Protein AF-A0A2U1PN68-F1 (afdb_monomer)

Secondary structure (DSSP, 8-state):
-HHHHHHHHHHHHHHTTT--S------------TTS-HHHHHHHHHHHTT-S--HHHHHHTT---S--B-TTTSSSB--HHIIIIISHHHHHHHHHHHHHHT-PPP--SSHHHHHHHHHHS-S-HHHHHHHHHHHHHHHHHHHHHHHHHHHSS-PPPTTHHHHHHHHHHHHHHHHH-TT----HHHHHH-TTS----

Sequence (197 aa):
MKEMKRCYQNIDKAEKLHDNASLPDAYISTRWCRFVPKKVNIFVWRALRDRLPTRWNLSNKGVEIESILCPSCSSSPETIHHSLWTCSLATCVWLKVFSWLDLPYPTPSSLEDVFAYVDQLHVHNDRKLMLHAIFGVVLWTLWSFRNHLIFNSHPMARNEIFDKVTSTSFLWYKNRNRKANISWNNWLQNPLIPYVL

InterPro domains:
  IPR026960 Reverse transcriptase zinc-binding domain [P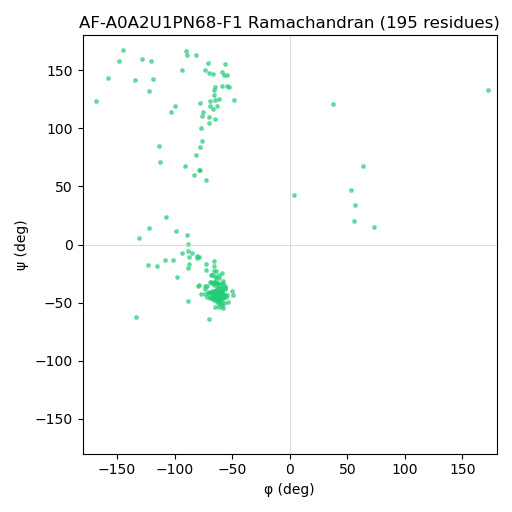F13966] (20-94)

Nearest PDB structures (foldseek):
  2m6u-assembly1_A  TM=3.328E-01  e=6.796E+00  Streptococcus pneumoniae

Structure (mmCIF, N/CA/C/O backbone):
data_AF-A0A2U1PN68-F1
#
_entry.id   AF-A0A2U1PN68-F1
#
loop_
_atom_site.group_PDB
_atom_site.id
_atom_site.type_symbol
_atom_site.label_atom_id
_atom_site.label_alt_id
_atom_site.label_comp_id
_atom_site.label_asym_id
_atom_site.label_entity_id
_atom_site.label_seq_id
_atom_site.pdbx_PDB_ins_code
_atom_site.Cartn_x
_atom_site.Cartn_y
_atom_site.Cartn_z
_atom_site.occupancy
_atom_site.B_iso_or_equiv
_atom_site.auth_seq_id
_atom_site.auth_comp_id
_atom_site.auth_asym_id
_atom_site.auth_atom_id
_atom_site.pdbx_PDB_model_num
ATOM 1 N N . MET A 1 1 ? -16.768 -8.916 -1.191 1.00 34.78 1 MET A N 1
ATOM 2 C CA . MET A 1 1 ? -16.819 -7.790 -2.174 1.00 34.78 1 MET A CA 1
ATOM 3 C C . MET A 1 1 ? -18.122 -6.977 -2.158 1.00 34.78 1 MET A C 1
ATOM 5 O O . MET A 1 1 ? -18.022 -5.758 -2.247 1.00 34.78 1 MET A O 1
ATOM 9 N N . LYS A 1 2 ? -19.323 -7.583 -2.079 1.00 30.73 2 LYS A N 1
ATOM 10 C CA . LYS A 1 2 ? -20.604 -6.836 -2.008 1.00 30.73 2 LYS A CA 1
ATOM 11 C C . LYS A 1 2 ? -20.752 -6.024 -0.707 1.00 30.73 2 LYS A C 1
ATOM 13 O O . LYS A 1 2 ? -21.118 -4.860 -0.764 1.00 30.73 2 LYS A O 1
ATOM 18 N N . GLU A 1 3 ? -20.350 -6.601 0.420 1.00 35.28 3 GLU A N 1
ATOM 19 C CA . GLU A 1 3 ? -20.357 -5.957 1.748 1.00 35.28 3 GLU A CA 1
ATOM 20 C C . GLU A 1 3 ? -19.418 -4.740 1.808 1.00 35.28 3 GLU A C 1
ATOM 22 O O . GLU A 1 3 ? -19.814 -3.653 2.208 1.00 35.28 3 GLU A O 1
ATOM 27 N N . MET A 1 4 ? -18.206 -4.879 1.257 1.00 38.53 4 MET A N 1
ATOM 28 C CA . MET A 1 4 ? -17.238 -3.782 1.131 1.00 38.53 4 MET A CA 1
ATOM 29 C C . MET A 1 4 ? -17.811 -2.617 0.306 1.00 38.53 4 MET A C 1
ATOM 31 O O . MET A 1 4 ? -17.687 -1.465 0.704 1.00 38.53 4 MET A O 1
ATOM 35 N N . LYS A 1 5 ? -18.505 -2.905 -0.810 1.00 41.75 5 LYS A N 1
ATOM 36 C CA . LYS A 1 5 ? -19.217 -1.880 -1.596 1.00 41.75 5 LYS A CA 1
ATOM 37 C C . LYS A 1 5 ? -20.326 -1.201 -0.790 1.00 41.75 5 LYS A C 1
ATOM 39 O O . LYS A 1 5 ? -20.494 -0.001 -0.941 1.00 41.75 5 LYS A O 1
ATOM 44 N N . ARG A 1 6 ? -21.048 -1.938 0.059 1.00 36.91 6 ARG A N 1
ATOM 45 C CA . ARG A 1 6 ? -22.131 -1.404 0.897 1.00 36.91 6 ARG A CA 1
ATOM 46 C C . ARG A 1 6 ? -21.598 -0.482 1.998 1.00 36.91 6 ARG A C 1
ATOM 48 O O . ARG A 1 6 ? -22.138 0.602 2.174 1.00 36.91 6 ARG A O 1
ATOM 55 N N . CYS A 1 7 ? -20.489 -0.840 2.649 1.00 43.81 7 CYS A N 1
ATOM 56 C CA . CYS A 1 7 ? -19.796 0.062 3.574 1.00 43.81 7 CYS A CA 1
ATOM 57 C C . CYS A 1 7 ? -19.274 1.315 2.865 1.00 43.81 7 CYS A C 1
ATOM 59 O O . CYS A 1 7 ? -19.536 2.413 3.340 1.00 43.81 7 CYS A O 1
ATOM 61 N N . TYR A 1 8 ? -18.621 1.183 1.703 1.00 45.38 8 TYR A N 1
ATOM 62 C CA . TYR A 1 8 ? -18.181 2.349 0.924 1.00 45.38 8 TYR A CA 1
ATOM 63 C C . TYR A 1 8 ? -19.352 3.236 0.479 1.00 45.38 8 TYR A C 1
ATOM 65 O O . TYR A 1 8 ? -19.256 4.449 0.584 1.00 45.38 8 TYR A O 1
ATOM 73 N N . GLN A 1 9 ? -20.482 2.654 0.068 1.00 45.06 9 GLN A N 1
ATOM 74 C CA . GLN A 1 9 ? -21.694 3.404 -0.279 1.00 45.06 9 GLN A CA 1
ATOM 75 C C . GLN A 1 9 ? -22.315 4.123 0.924 1.00 45.06 9 GLN A C 1
ATOM 77 O O . GLN A 1 9 ? -22.851 5.216 0.764 1.00 45.06 9 GLN A O 1
ATOM 82 N N . ASN A 1 10 ? -22.250 3.531 2.117 1.00 41.50 10 ASN A N 1
ATOM 83 C CA . ASN A 1 10 ? -22.739 4.159 3.343 1.00 41.50 10 ASN A CA 1
ATOM 84 C C . ASN A 1 10 ? -21.797 5.278 3.822 1.00 41.50 10 ASN A C 1
ATOM 86 O O . ASN A 1 10 ? -22.275 6.314 4.272 1.00 41.50 10 ASN A O 1
ATOM 90 N N . ILE A 1 11 ? -20.481 5.117 3.648 1.00 50.22 11 ILE A N 1
ATOM 91 C CA . ILE A 1 11 ? -19.477 6.152 3.939 1.00 50.22 11 ILE A CA 1
ATOM 92 C C . ILE A 1 11 ? -19.594 7.317 2.951 1.00 50.22 11 ILE A C 1
ATOM 94 O O . ILE A 1 11 ? -19.641 8.459 3.385 1.00 50.22 11 ILE A O 1
ATOM 98 N N . ASP A 1 12 ? -19.728 7.051 1.648 1.00 47.44 12 ASP A N 1
ATOM 99 C CA . ASP A 1 12 ? -19.913 8.098 0.632 1.00 47.44 12 ASP A CA 1
ATOM 100 C C . ASP A 1 12 ? -21.255 8.846 0.827 1.00 47.44 12 ASP A C 1
ATOM 102 O O . ASP A 1 12 ? -21.383 10.011 0.455 1.00 47.44 12 ASP A O 1
ATOM 106 N N . LYS A 1 13 ? -22.275 8.201 1.421 1.00 44.81 13 LYS A N 1
ATOM 107 C CA . LYS A 1 13 ? -23.527 8.861 1.842 1.00 44.81 13 LYS A CA 1
ATOM 108 C C . LYS A 1 13 ? -23.344 9.730 3.089 1.00 44.81 13 LYS A C 1
ATOM 110 O O . LYS A 1 13 ? -23.939 10.799 3.144 1.00 44.81 13 LYS A O 1
ATOM 115 N N . ALA A 1 14 ? -22.533 9.297 4.053 1.00 43.50 14 ALA A N 1
ATOM 116 C CA . ALA A 1 14 ? -22.222 10.070 5.256 1.00 43.50 14 ALA A CA 1
ATOM 117 C C . ALA A 1 14 ? -21.296 11.268 4.962 1.00 43.50 14 ALA A C 1
ATOM 119 O O . ALA A 1 14 ? -21.477 12.336 5.533 1.00 43.50 14 ALA A O 1
ATOM 120 N N . GLU A 1 15 ? -20.353 11.129 4.022 1.00 49.28 15 GLU A N 1
ATOM 121 C CA . GLU A 1 15 ? -19.477 12.226 3.573 1.00 49.28 15 GLU A CA 1
ATOM 122 C C . GLU A 1 15 ? -20.269 13.338 2.863 1.00 49.28 15 GLU A C 1
ATOM 124 O O . GLU A 1 15 ? -19.989 14.515 3.063 1.00 49.28 15 GLU A O 1
ATOM 129 N N . LYS A 1 16 ? -21.348 12.993 2.146 1.00 49.34 16 LYS A N 1
ATOM 130 C CA . LYS A 1 16 ? -22.255 13.975 1.521 1.00 49.34 16 LYS A CA 1
ATOM 131 C C . LYS A 1 16 ? -23.045 14.843 2.507 1.00 49.34 16 LYS A C 1
ATOM 133 O O . LYS A 1 16 ? -23.628 15.830 2.075 1.00 49.34 16 LYS A O 1
ATOM 138 N N . LEU A 1 17 ? -23.098 14.483 3.790 1.00 45.59 17 LEU A N 1
ATOM 139 C CA . LEU A 1 17 ? -23.862 15.218 4.804 1.00 45.59 17 LEU A CA 1
ATOM 140 C C . LEU A 1 17 ? -23.022 16.267 5.559 1.00 45.59 17 LEU A C 1
ATOM 142 O O . LEU A 1 17 ? -23.600 17.051 6.304 1.00 45.59 17 LEU A O 1
ATOM 146 N N . HIS A 1 18 ? -21.697 16.330 5.353 1.00 46.38 18 HIS A N 1
ATOM 147 C CA . HIS A 1 18 ? -20.799 17.204 6.131 1.00 46.38 18 HIS A CA 1
ATOM 148 C C . HIS A 1 18 ? -19.821 18.079 5.319 1.00 46.38 18 HIS A C 1
ATOM 150 O O . HIS A 1 18 ? -19.014 18.792 5.916 1.00 46.38 18 HIS A O 1
ATOM 156 N N . ASP A 1 19 ? -19.897 18.106 3.987 1.00 42.91 19 ASP A N 1
ATOM 157 C CA . ASP A 1 19 ? -19.018 18.951 3.164 1.00 42.91 19 ASP A CA 1
ATOM 158 C C . ASP A 1 19 ? -19.525 20.408 3.083 1.00 42.91 19 ASP A C 1
ATOM 160 O O . ASP A 1 19 ? -20.078 20.836 2.076 1.00 42.91 19 ASP A O 1
ATOM 164 N N . ASN A 1 20 ? -19.304 21.183 4.151 1.00 45.16 20 ASN A N 1
ATOM 165 C CA . ASN A 1 20 ? -19.311 22.659 4.128 1.00 45.16 20 ASN A CA 1
ATOM 166 C C . ASN A 1 20 ? -17.979 23.266 4.614 1.00 45.16 20 ASN A C 1
ATOM 168 O O . ASN A 1 20 ? -17.899 24.461 4.891 1.00 45.16 20 ASN A O 1
ATOM 172 N N . ALA A 1 21 ? -16.912 22.469 4.706 1.00 44.09 21 ALA A N 1
ATOM 173 C CA . ALA A 1 21 ? -15.579 22.964 5.031 1.00 44.09 21 ALA A CA 1
ATOM 174 C C . ALA A 1 21 ? -14.718 23.027 3.764 1.00 44.09 21 ALA A C 1
ATOM 176 O O . ALA A 1 21 ? -14.392 22.002 3.162 1.00 44.09 21 ALA A O 1
ATOM 177 N N . SER A 1 22 ? -14.355 24.246 3.364 1.00 48.50 22 SER A N 1
ATOM 178 C CA . SER A 1 22 ? -13.392 24.526 2.300 1.00 48.50 22 SER A CA 1
ATOM 179 C C . SER A 1 22 ? -12.124 23.688 2.485 1.00 48.50 22 SER A C 1
ATOM 181 O O . SER A 1 22 ? -11.488 23.714 3.538 1.00 48.50 22 SER A O 1
ATOM 183 N N . LEU A 1 23 ? -11.777 22.920 1.453 1.00 47.81 23 LEU A N 1
ATOM 184 C CA . LEU A 1 23 ? -10.625 22.025 1.449 1.00 47.81 23 LEU A CA 1
ATOM 185 C C . LEU A 1 23 ? -9.327 22.844 1.520 1.00 47.81 23 LEU A C 1
ATOM 187 O O . LEU A 1 23 ? -9.132 23.706 0.663 1.00 47.81 23 LEU A O 1
ATOM 191 N N . PRO A 1 24 ? -8.395 22.549 2.444 1.00 39.34 24 PRO A N 1
ATOM 192 C CA . PRO A 1 24 ? -7.016 22.954 2.252 1.00 39.34 24 PRO A CA 1
ATOM 193 C C . PRO A 1 24 ? -6.502 22.182 1.035 1.00 39.34 24 PRO A C 1
ATOM 195 O O . PRO A 1 24 ? -6.332 20.959 1.072 1.00 39.34 24 PRO A O 1
ATOM 198 N N . ASP A 1 25 ? -6.318 22.901 -0.066 1.00 44.16 25 ASP A N 1
ATOM 199 C CA . ASP A 1 25 ? -5.745 22.433 -1.325 1.00 44.16 25 ASP A CA 1
ATOM 200 C C . ASP A 1 25 ? -4.228 22.215 -1.180 1.00 44.16 25 ASP A C 1
ATOM 202 O O . ASP A 1 25 ? -3.399 22.797 -1.876 1.00 44.16 25 ASP A O 1
ATOM 206 N N . ALA A 1 26 ? -3.831 21.402 -0.200 1.00 47.16 26 ALA A N 1
ATOM 207 C CA . ALA A 1 26 ? -2.454 20.969 -0.052 1.00 47.16 26 ALA A CA 1
ATOM 208 C C . ALA A 1 26 ? -2.176 19.892 -1.113 1.00 47.16 26 ALA A C 1
ATOM 210 O O . ALA A 1 26 ? -2.443 18.711 -0.901 1.00 47.16 26 ALA A O 1
ATOM 211 N N . TYR A 1 27 ? -1.747 20.367 -2.283 1.00 51.62 27 TYR A N 1
ATOM 212 C CA . TYR A 1 27 ? -0.913 19.808 -3.361 1.00 51.62 27 TYR A CA 1
ATOM 213 C C . TYR A 1 27 ? -0.419 18.338 -3.288 1.00 51.62 27 TYR A C 1
ATOM 215 O O . TYR A 1 27 ? 0.725 18.049 -3.633 1.00 51.62 27 TYR A O 1
ATOM 223 N N . ILE A 1 28 ? -1.234 17.359 -2.887 1.00 56.41 28 ILE A N 1
ATOM 224 C CA . ILE A 1 28 ? -0.885 15.943 -3.077 1.00 56.41 28 ILE A CA 1
ATOM 225 C C . ILE A 1 28 ? -1.139 15.614 -4.549 1.00 56.41 28 ILE A C 1
ATOM 227 O O . ILE A 1 28 ? -2.282 15.414 -4.975 1.00 56.41 28 ILE A O 1
ATOM 231 N N . SER A 1 29 ? -0.059 15.592 -5.337 1.00 62.31 29 SER A N 1
ATOM 232 C CA . SER A 1 29 ? -0.095 15.215 -6.751 1.00 62.31 29 SER A CA 1
ATOM 233 C C . SER A 1 29 ? -0.777 13.858 -6.923 1.00 62.31 29 SER A C 1
ATOM 235 O O . SER A 1 29 ? -0.541 12.908 -6.175 1.00 62.31 29 SER A O 1
ATOM 237 N N . THR A 1 30 ? -1.658 13.746 -7.918 1.00 69.38 30 THR A N 1
ATOM 238 C CA . THR A 1 30 ? -2.363 12.485 -8.165 1.00 69.38 30 THR A CA 1
ATOM 239 C C . THR A 1 30 ? -1.394 11.430 -8.710 1.00 69.38 30 THR A C 1
ATOM 241 O O . THR A 1 30 ? -1.007 11.439 -9.876 1.00 69.38 30 THR A O 1
ATOM 244 N N . ARG A 1 31 ? -1.011 10.474 -7.857 1.00 78.75 31 ARG A N 1
ATOM 245 C CA . ARG A 1 31 ? -0.083 9.374 -8.178 1.00 78.75 31 ARG A CA 1
ATOM 246 C C . ARG A 1 31 ? -0.767 8.252 -8.967 1.00 78.75 31 ARG A C 1
ATOM 248 O O . ARG A 1 31 ? -0.914 7.127 -8.490 1.00 78.75 31 ARG A O 1
ATOM 255 N N . TRP A 1 32 ? -1.232 8.554 -10.178 1.00 89.56 32 TRP A N 1
ATOM 256 C CA . TRP A 1 32 ? -1.898 7.570 -11.036 1.00 89.56 32 TRP A CA 1
ATOM 257 C C . TRP A 1 32 ? -0.905 6.596 -11.675 1.00 89.56 32 TRP A C 1
ATOM 259 O O . TRP A 1 32 ? -0.129 6.956 -12.558 1.00 89.56 32 TRP A O 1
ATOM 269 N N . CYS A 1 33 ? -0.985 5.320 -11.294 1.00 93.06 33 CYS A N 1
ATOM 270 C CA . CYS A 1 33 ? -0.197 4.259 -11.906 1.00 93.06 33 CYS A CA 1
ATOM 271 C C . CYS A 1 33 ? -1.020 3.473 -12.938 1.00 93.06 33 CYS A C 1
ATOM 273 O O . CYS A 1 33 ? -2.013 2.814 -12.617 1.00 93.06 33 CYS A O 1
ATOM 275 N N . ARG A 1 34 ? -0.573 3.482 -14.200 1.00 94.44 34 ARG A N 1
ATOM 276 C CA . ARG A 1 34 ? -1.218 2.743 -15.304 1.00 94.44 34 ARG A CA 1
ATOM 277 C C . ARG A 1 34 ? -1.166 1.216 -15.157 1.00 94.44 34 ARG A C 1
ATOM 279 O O . ARG A 1 34 ? -1.940 0.516 -15.804 1.00 94.44 34 ARG A O 1
ATOM 286 N N . PHE A 1 35 ? -0.273 0.693 -14.316 1.00 95.62 35 PHE A N 1
ATOM 287 C CA . PHE A 1 35 ? -0.059 -0.747 -14.144 1.00 95.62 35 PHE A CA 1
ATOM 288 C C . PHE A 1 35 ? -0.964 -1.392 -13.090 1.00 95.62 35 PHE A C 1
ATOM 290 O O . PHE A 1 35 ? -0.914 -2.606 -12.906 1.00 95.62 35 PHE A O 1
ATOM 297 N N . VAL A 1 36 ? -1.845 -0.623 -12.444 1.00 96.44 36 VAL A N 1
ATOM 298 C CA . VAL A 1 36 ? -2.837 -1.147 -11.495 1.00 96.44 36 VAL A CA 1
ATOM 299 C C . VAL A 1 36 ? -4.268 -0.820 -11.941 1.00 96.44 36 VAL A C 1
ATOM 301 O O . VAL A 1 36 ? -4.498 0.093 -12.739 1.00 96.44 36 VAL A O 1
ATOM 304 N N . PRO A 1 37 ? -5.282 -1.573 -11.479 1.00 96.69 37 PRO A N 1
ATOM 305 C CA . PRO A 1 37 ? -6.677 -1.237 -11.733 1.00 96.69 37 PRO A CA 1
ATOM 306 C C . PRO A 1 37 ? -7.049 0.151 -11.192 1.00 96.69 37 PRO A C 1
ATOM 308 O O . PRO A 1 37 ? -6.593 0.546 -10.122 1.00 96.69 37 PRO A O 1
ATOM 311 N N . LYS A 1 38 ? -7.992 0.840 -11.851 1.00 94.94 38 LYS A N 1
ATOM 312 C CA . LYS A 1 38 ? -8.491 2.162 -11.422 1.00 94.94 38 LYS A CA 1
ATOM 313 C C . LYS A 1 38 ? -8.905 2.219 -9.945 1.00 94.94 38 LYS A C 1
ATOM 315 O O . LYS A 1 38 ? -8.582 3.178 -9.257 1.00 94.94 38 LYS A O 1
ATOM 320 N N . LYS A 1 39 ? -9.557 1.163 -9.440 1.00 94.81 39 LYS A N 1
ATOM 321 C CA . LYS A 1 39 ? -9.964 1.054 -8.027 1.00 94.81 39 LYS A CA 1
ATOM 322 C C . LYS A 1 39 ? -8.790 1.149 -7.043 1.00 94.81 39 LYS A C 1
ATOM 324 O O . LYS A 1 39 ? -8.979 1.639 -5.940 1.00 94.81 39 LYS A O 1
ATOM 329 N N . VAL A 1 40 ? -7.603 0.691 -7.443 1.00 96.81 40 VAL A N 1
ATOM 330 C CA . VAL A 1 40 ? -6.398 0.715 -6.605 1.00 96.81 40 VAL A CA 1
ATOM 331 C C . VAL A 1 40 ? -5.819 2.119 -6.574 1.00 96.81 40 VAL A C 1
ATOM 333 O O . VAL A 1 40 ? -5.516 2.605 -5.497 1.00 96.81 40 VAL A O 1
ATOM 336 N N . ASN A 1 41 ? -5.766 2.814 -7.713 1.00 95.31 41 ASN A N 1
ATOM 337 C CA . ASN A 1 41 ? -5.353 4.220 -7.743 1.00 95.31 41 ASN A CA 1
ATOM 338 C C . ASN A 1 41 ? -6.294 5.116 -6.924 1.00 95.31 41 ASN A C 1
ATOM 340 O O . ASN A 1 41 ? -5.823 5.932 -6.141 1.00 95.31 41 ASN A O 1
ATOM 344 N N . ILE A 1 42 ? -7.616 4.925 -7.034 1.00 95.44 42 ILE A N 1
ATOM 345 C CA . ILE A 1 42 ? -8.595 5.651 -6.202 1.00 95.44 42 ILE A CA 1
ATOM 346 C C . ILE A 1 42 ? -8.369 5.349 -4.717 1.00 95.44 42 ILE A C 1
ATOM 348 O O . ILE A 1 42 ? -8.401 6.254 -3.888 1.00 95.44 42 ILE A O 1
ATOM 352 N N . PHE A 1 43 ? -8.131 4.082 -4.377 1.00 96.50 43 PHE A N 1
ATOM 353 C CA . PHE A 1 43 ? -7.829 3.679 -3.010 1.00 96.50 43 PHE A CA 1
ATOM 354 C C . PHE A 1 43 ? -6.549 4.340 -2.478 1.00 96.50 43 PHE A C 1
ATOM 356 O O . PHE A 1 43 ? -6.599 4.924 -1.401 1.00 96.50 43 PHE A O 1
ATOM 363 N N . VAL A 1 44 ? -5.443 4.304 -3.229 1.00 95.94 44 VAL A N 1
ATOM 364 C CA . VAL A 1 44 ? -4.175 4.945 -2.839 1.00 95.94 44 VAL A CA 1
ATOM 365 C C . VAL A 1 44 ? -4.376 6.447 -2.668 1.00 95.94 44 VAL A C 1
ATOM 367 O O . VAL A 1 44 ? -3.992 6.997 -1.645 1.00 95.94 44 VAL A O 1
ATOM 370 N N . TRP A 1 45 ? -5.071 7.101 -3.598 1.00 95.06 45 TRP A N 1
ATOM 371 C CA . TRP A 1 45 ? -5.403 8.519 -3.478 1.00 95.06 45 TRP A CA 1
ATOM 372 C C . TRP A 1 45 ? -6.221 8.834 -2.214 1.00 95.06 45 TRP A C 1
ATOM 374 O O . TRP A 1 45 ? -5.927 9.807 -1.525 1.00 95.06 45 TRP A O 1
ATOM 384 N N . ARG A 1 46 ? -7.212 8.002 -1.853 1.00 95.25 46 ARG A N 1
ATOM 385 C CA . ARG A 1 46 ? -7.938 8.152 -0.575 1.00 95.25 46 ARG A CA 1
ATOM 386 C C . ARG A 1 46 ? -7.018 7.922 0.625 1.00 95.25 46 ARG A C 1
ATOM 388 O O . ARG A 1 46 ? -7.146 8.642 1.608 1.00 95.25 46 ARG A O 1
ATOM 395 N N . ALA A 1 47 ? -6.117 6.944 0.553 1.00 95.25 47 ALA A N 1
ATOM 396 C CA . ALA A 1 47 ? -5.187 6.617 1.631 1.00 95.25 47 ALA A CA 1
ATOM 397 C C . ALA A 1 47 ? -4.226 7.775 1.929 1.00 95.25 47 ALA A C 1
ATOM 399 O O . ALA A 1 47 ? -4.083 8.163 3.082 1.00 95.25 47 ALA A O 1
ATOM 400 N N . LEU A 1 48 ? -3.630 8.371 0.894 1.00 93.38 48 LEU A N 1
ATOM 401 C CA . LEU A 1 48 ? -2.680 9.482 1.030 1.00 93.38 48 LEU A CA 1
ATOM 402 C C . LEU A 1 48 ? -3.320 10.760 1.593 1.00 93.38 48 LEU A C 1
ATOM 404 O O . LEU A 1 48 ? -2.634 11.585 2.180 1.00 93.38 48 LEU A O 1
ATOM 408 N N . ARG A 1 49 ? -4.641 10.913 1.456 1.00 92.38 49 ARG A N 1
ATOM 409 C CA . ARG A 1 49 ? -5.399 12.077 1.951 1.00 92.38 49 ARG A CA 1
ATOM 410 C C . ARG A 1 49 ? -6.094 11.845 3.293 1.00 92.38 49 ARG A C 1
ATOM 412 O O . ARG A 1 49 ? -6.985 12.609 3.647 1.00 92.38 49 ARG A O 1
ATOM 419 N N . ASP A 1 50 ? -5.764 10.757 3.978 1.00 93.38 50 ASP A N 1
ATOM 420 C CA . ASP A 1 50 ? -6.425 10.329 5.211 1.00 93.38 50 ASP A CA 1
ATOM 421 C C . ASP A 1 50 ? -7.954 10.123 5.095 1.00 93.38 50 ASP A C 1
ATOM 423 O O . ASP A 1 50 ? -8.727 10.374 6.014 1.00 93.38 50 ASP A O 1
ATOM 427 N N . ARG A 1 51 ? -8.431 9.660 3.926 1.00 93.88 51 ARG A N 1
ATOM 428 C CA . ARG A 1 51 ? -9.870 9.513 3.594 1.00 93.88 51 ARG A CA 1
ATOM 429 C C . ARG A 1 51 ? -10.365 8.069 3.553 1.00 93.88 51 ARG A C 1
ATOM 431 O O . ARG A 1 51 ? -11.336 7.751 2.851 1.00 93.88 51 ARG A O 1
ATOM 438 N N . LEU A 1 52 ? -9.678 7.163 4.242 1.00 95.44 52 LEU A N 1
ATOM 439 C CA . LEU A 1 52 ? -10.163 5.799 4.447 1.00 95.44 52 LEU A CA 1
ATOM 440 C C . LEU A 1 52 ? -10.929 5.694 5.774 1.00 95.44 52 LEU A C 1
ATOM 442 O O . LEU A 1 52 ? -10.609 6.411 6.722 1.00 95.44 52 LEU A O 1
ATOM 446 N N . PRO A 1 53 ? -11.917 4.785 5.865 1.00 95.69 53 PRO A N 1
ATOM 447 C CA . PRO A 1 53 ? -12.696 4.546 7.079 1.00 95.69 53 PRO A CA 1
ATOM 448 C C . PRO A 1 53 ? -11.917 3.691 8.091 1.00 95.69 53 PRO A C 1
ATOM 450 O O . PRO A 1 53 ? -12.266 2.540 8.375 1.00 95.69 53 PRO A O 1
ATOM 453 N N . THR A 1 54 ? -10.811 4.228 8.593 1.00 96.62 54 THR A N 1
ATOM 454 C CA . THR A 1 54 ? -10.121 3.668 9.758 1.00 96.62 54 THR A CA 1
ATOM 455 C C . THR A 1 54 ? -10.955 3.906 11.015 1.00 96.62 54 THR A C 1
ATOM 457 O O . THR A 1 54 ? -11.759 4.837 11.047 1.00 96.62 54 THR A O 1
ATOM 460 N N . ARG A 1 55 ? -10.786 3.094 12.064 1.00 96.25 55 ARG A N 1
ATOM 461 C CA . ARG A 1 55 ? -11.472 3.318 13.346 1.00 96.25 55 ARG A CA 1
ATOM 462 C C . ARG A 1 55 ? -11.168 4.710 13.907 1.00 96.25 55 ARG A C 1
ATOM 464 O O . ARG A 1 55 ? -12.089 5.373 14.364 1.00 96.25 55 ARG A O 1
ATOM 471 N N . TRP A 1 56 ? -9.937 5.210 13.765 1.00 95.62 56 TRP A N 1
ATOM 472 C CA . TRP A 1 56 ? -9.607 6.590 14.142 1.00 95.62 56 TRP A CA 1
ATOM 473 C C . TRP A 1 56 ? -10.455 7.627 13.389 1.00 95.62 56 TRP A C 1
ATOM 475 O O . TRP A 1 56 ? -11.098 8.474 14.005 1.00 95.62 56 TRP A O 1
ATOM 485 N N . ASN A 1 57 ? -10.538 7.523 12.060 1.00 95.06 57 ASN A N 1
ATOM 486 C CA . ASN A 1 57 ? -11.289 8.484 11.245 1.00 95.06 57 ASN A CA 1
ATOM 487 C C . ASN A 1 57 ? -12.803 8.372 11.451 1.00 95.06 57 ASN A C 1
ATOM 489 O O . ASN A 1 57 ? -13.508 9.373 11.363 1.00 95.06 57 ASN A O 1
ATOM 493 N N . LEU A 1 58 ? -13.311 7.168 11.725 1.00 94.69 58 LEU A N 1
ATOM 494 C CA . LEU A 1 58 ? -14.717 6.943 12.059 1.00 94.69 58 LEU A CA 1
ATOM 495 C C . LEU A 1 58 ? -15.069 7.560 13.419 1.00 94.69 58 LEU A C 1
ATOM 497 O O . LEU A 1 58 ? -16.048 8.298 13.501 1.00 94.69 58 LEU A O 1
ATOM 501 N N . SER A 1 59 ? -14.230 7.346 14.437 1.00 94.50 59 SER A N 1
ATOM 502 C CA . SER A 1 59 ? -14.390 7.966 15.758 1.00 94.50 59 SER A CA 1
ATOM 503 C C . SER A 1 59 ? -14.389 9.492 15.668 1.00 94.50 59 SER A C 1
ATOM 505 O O . SER A 1 59 ? -15.259 10.140 16.240 1.00 94.50 59 SER A O 1
ATOM 507 N N . ASN A 1 60 ? -13.463 10.081 14.900 1.00 93.19 60 ASN A N 1
ATOM 508 C CA . ASN A 1 60 ? -13.397 11.537 14.710 1.00 93.19 60 ASN A CA 1
ATOM 509 C C . ASN A 1 60 ? -14.629 12.109 13.990 1.00 93.19 60 ASN A C 1
ATOM 511 O O . ASN A 1 60 ? -14.930 13.290 14.131 1.00 93.19 60 ASN A O 1
ATOM 515 N N . LYS A 1 61 ? -15.348 11.280 13.224 1.00 93.81 61 LYS A N 1
ATOM 516 C CA . LYS A 1 61 ? -16.616 11.632 12.567 1.00 93.81 61 LYS A CA 1
ATOM 517 C C . LYS A 1 61 ? -17.846 11.356 13.448 1.00 93.81 61 LYS A C 1
ATOM 519 O O . LYS A 1 61 ? -18.964 11.433 12.951 1.00 93.81 61 LYS A O 1
ATOM 524 N N . GLY A 1 62 ? -17.659 11.010 14.725 1.00 91.88 62 GLY A N 1
ATOM 525 C CA . GLY A 1 62 ? -18.749 10.723 15.663 1.00 91.88 62 GLY A CA 1
ATOM 526 C C . GLY A 1 62 ? -19.453 9.386 15.422 1.00 91.88 62 GLY A C 1
ATOM 527 O O . GLY A 1 62 ? -20.543 9.171 15.942 1.00 91.88 62 GLY A O 1
ATOM 528 N N . VAL A 1 63 ? -18.861 8.486 14.628 1.00 93.50 63 VAL A N 1
ATOM 529 C CA . VAL A 1 63 ? -19.398 7.134 14.450 1.00 93.50 63 VAL A CA 1
ATOM 530 C C . VAL A 1 63 ? -19.030 6.304 15.672 1.00 93.50 63 VAL A C 1
ATOM 532 O O . VAL A 1 63 ? -17.848 6.135 15.973 1.00 93.50 63 VAL A O 1
ATOM 535 N N . GLU A 1 64 ? -20.039 5.764 16.350 1.00 91.56 64 GLU A N 1
ATOM 536 C CA . GLU A 1 64 ? -19.837 4.866 17.482 1.00 91.56 64 GLU A CA 1
ATOM 537 C C . GLU A 1 64 ? -19.151 3.573 17.018 1.00 91.56 64 GLU A C 1
ATOM 539 O O . GLU A 1 64 ? -19.605 2.892 16.095 1.00 91.56 64 GLU A O 1
ATOM 544 N N . ILE A 1 65 ? -18.015 3.262 17.640 1.00 91.56 65 ILE A N 1
ATOM 545 C CA . ILE A 1 65 ? -17.211 2.074 17.363 1.00 91.56 65 ILE A CA 1
ATOM 546 C C . ILE A 1 65 ? -16.795 1.427 18.682 1.00 91.56 65 ILE A C 1
ATOM 548 O O . ILE A 1 65 ? -16.434 2.112 19.632 1.00 91.56 65 ILE A O 1
ATOM 552 N N . GLU A 1 66 ? -16.782 0.097 18.722 1.00 89.88 66 GLU A N 1
ATOM 553 C CA . GLU A 1 66 ? -16.461 -0.667 19.940 1.00 89.88 66 GLU A CA 1
ATOM 554 C C . GLU A 1 66 ? -15.022 -0.446 20.433 1.00 89.88 66 GLU A C 1
ATOM 556 O O . GLU A 1 66 ? -14.719 -0.590 21.614 1.00 89.88 66 GLU A O 1
ATOM 561 N N . SER A 1 67 ? -14.100 -0.143 19.518 1.00 94.25 67 SER A N 1
ATOM 562 C CA . SER A 1 67 ? -12.691 0.061 19.834 1.00 94.25 67 SER A CA 1
ATOM 563 C C . SER A 1 67 ? -12.006 0.895 18.762 1.00 94.25 67 SER A C 1
ATOM 565 O O . SER A 1 67 ? -12.244 0.699 17.569 1.00 94.25 67 SER A O 1
ATOM 567 N N . ILE A 1 68 ? -11.083 1.765 19.181 1.00 95.50 68 ILE A N 1
ATOM 568 C CA . ILE A 1 68 ? -10.184 2.498 18.279 1.00 95.50 68 ILE A CA 1
ATOM 569 C C . ILE A 1 68 ? -8.987 1.657 17.817 1.00 95.50 68 ILE A C 1
ATOM 571 O O . ILE A 1 68 ? -8.246 2.093 16.940 1.00 95.50 68 ILE A O 1
ATOM 575 N N . LEU A 1 69 ? -8.760 0.477 18.404 1.00 97.50 69 LEU A N 1
ATOM 576 C CA . LEU A 1 69 ? -7.562 -0.325 18.155 1.00 97.50 69 LEU A CA 1
ATOM 577 C C . LEU A 1 69 ? -7.552 -0.922 16.743 1.00 97.50 69 LEU A C 1
ATOM 579 O O . LEU A 1 69 ? -8.593 -1.274 16.191 1.00 97.50 69 LEU A O 1
ATOM 583 N N . CYS A 1 70 ? -6.364 -1.078 16.168 1.00 97.75 70 CYS A N 1
ATOM 584 C CA . CYS A 1 70 ? -6.154 -1.697 14.865 1.00 97.75 70 CYS A CA 1
ATOM 585 C C . CYS A 1 70 ? -6.634 -3.159 14.849 1.00 97.75 70 CYS A C 1
ATOM 587 O O . CYS A 1 70 ? -6.133 -3.957 15.638 1.00 97.75 70 CYS A O 1
ATOM 589 N N . PRO A 1 71 ? -7.527 -3.563 13.927 1.00 94.88 71 PRO A N 1
ATOM 590 C CA . PRO A 1 71 ? -8.008 -4.944 13.834 1.00 94.88 71 PRO A CA 1
ATOM 591 C C . PRO A 1 71 ? -6.905 -5.970 13.546 1.00 94.88 71 PRO A C 1
ATOM 593 O O . PRO A 1 71 ? -7.042 -7.141 13.882 1.00 94.88 71 PRO A O 1
ATOM 596 N N . SER A 1 72 ? -5.817 -5.550 12.894 1.00 95.25 72 SER A N 1
ATOM 597 C CA . SER A 1 72 ? -4.744 -6.451 12.461 1.00 95.25 72 SER A CA 1
ATOM 598 C C . SER A 1 72 ? -3.786 -6.845 13.592 1.00 95.25 72 SER A C 1
ATOM 600 O O . SER A 1 72 ? -3.279 -7.970 13.594 1.00 95.25 72 SER A O 1
ATOM 602 N N . CYS A 1 73 ? -3.515 -5.937 14.538 1.00 95.62 73 CYS A N 1
ATOM 603 C CA . CYS A 1 73 ? -2.552 -6.152 15.630 1.00 95.62 73 CYS A CA 1
ATOM 604 C C . CYS A 1 73 ? -3.134 -5.991 17.039 1.00 95.62 73 CYS A C 1
ATOM 606 O O . CYS A 1 73 ? -2.503 -6.436 17.992 1.00 95.62 73 CYS A O 1
ATOM 608 N N . SER A 1 74 ? -4.293 -5.346 17.181 1.00 95.50 74 SER A N 1
ATOM 609 C CA . SER A 1 74 ? -4.967 -5.061 18.452 1.00 95.50 74 SER A CA 1
ATOM 610 C C . SER A 1 74 ? -4.128 -4.290 19.483 1.00 95.50 74 SER A C 1
ATOM 612 O O . SER A 1 74 ? -4.445 -4.330 20.665 1.00 95.50 74 SER A O 1
ATOM 614 N N . SER A 1 75 ? -3.069 -3.582 19.065 1.00 95.38 75 SER A N 1
ATOM 615 C CA . SER A 1 75 ? -2.085 -2.979 19.984 1.00 95.38 75 SER A CA 1
ATOM 616 C C . SER A 1 75 ? -2.031 -1.450 19.975 1.00 95.38 75 SER A C 1
ATOM 618 O O . SER A 1 75 ? -1.450 -0.849 20.874 1.00 95.38 75 SER A O 1
ATOM 620 N N . SER A 1 76 ? -2.554 -0.793 18.941 1.00 97.25 76 SER A N 1
ATOM 621 C CA . SER A 1 76 ? -2.443 0.663 18.779 1.00 97.25 76 SER A CA 1
ATOM 622 C C . SER A 1 76 ? -3.665 1.224 18.053 1.00 97.25 76 SER A C 1
ATOM 624 O O . SER A 1 76 ? -4.332 0.463 17.344 1.00 97.25 76 SER A O 1
ATOM 626 N N . PRO A 1 77 ? -3.975 2.527 18.200 1.00 97.69 77 PRO A N 1
ATOM 627 C CA . PRO A 1 77 ? -5.066 3.159 17.469 1.00 97.69 77 PRO A CA 1
ATOM 628 C C . PRO A 1 77 ? -4.938 2.967 15.955 1.00 97.69 77 PRO A C 1
ATOM 630 O O . PRO A 1 77 ? -3.863 3.106 15.369 1.00 97.69 77 PRO A O 1
ATOM 633 N N . GLU A 1 78 ? -6.051 2.646 15.308 1.00 97.88 78 GLU A N 1
ATOM 634 C CA . GLU A 1 78 ? -6.101 2.400 13.877 1.00 97.88 78 GLU A CA 1
ATOM 635 C C . GLU A 1 78 ? -6.086 3.716 13.091 1.00 97.88 78 GLU A C 1
ATOM 637 O O . GLU A 1 78 ? -7.126 4.223 12.676 1.00 97.88 78 GLU A O 1
ATOM 642 N N . THR A 1 79 ? -4.902 4.267 12.848 1.00 97.38 79 THR A N 1
ATOM 643 C CA . THR A 1 79 ? -4.700 5.332 11.851 1.00 97.38 79 THR A CA 1
ATOM 644 C C . THR A 1 79 ? -4.380 4.724 10.483 1.00 97.38 79 THR A C 1
ATOM 646 O O . THR A 1 79 ? -4.069 3.531 10.392 1.00 97.38 79 THR A O 1
ATOM 649 N N . ILE A 1 80 ? -4.427 5.502 9.392 1.00 96.44 80 ILE A N 1
ATOM 650 C CA . ILE A 1 80 ? -4.002 4.988 8.074 1.00 96.44 80 ILE A CA 1
ATOM 651 C C . ILE A 1 80 ? -2.519 4.621 8.093 1.00 96.44 80 ILE A C 1
ATOM 653 O O . ILE A 1 80 ? -2.157 3.528 7.655 1.00 96.44 80 ILE A O 1
ATOM 657 N N . HIS A 1 81 ? -1.679 5.509 8.632 1.00 96.19 81 HIS A N 1
ATOM 658 C CA . HIS A 1 81 ? -0.241 5.274 8.736 1.00 96.19 81 HIS A CA 1
ATOM 659 C C . HIS A 1 81 ? 0.056 4.005 9.544 1.00 96.19 81 HIS A C 1
ATOM 661 O O . HIS A 1 81 ? 0.848 3.168 9.117 1.00 96.19 81 HIS A O 1
ATOM 667 N N . HIS A 1 82 ? -0.651 3.791 10.657 1.00 97.38 82 HIS A N 1
ATOM 668 C CA . HIS A 1 82 ? -0.506 2.557 11.414 1.00 97.38 82 HIS A CA 1
ATOM 669 C C . HIS A 1 82 ? -0.981 1.337 10.626 1.00 97.38 82 HIS A C 1
ATOM 671 O O . HIS A 1 82 ? -0.218 0.402 10.415 1.00 97.38 82 HIS A O 1
ATOM 677 N N . SER A 1 83 ? -2.208 1.359 10.113 1.00 97.44 83 SER A N 1
ATOM 678 C CA . SER A 1 83 ? -2.816 0.207 9.431 1.00 97.44 83 SER A CA 1
ATOM 679 C C . SER A 1 83 ? -2.024 -0.279 8.218 1.00 97.44 83 SER A C 1
ATOM 6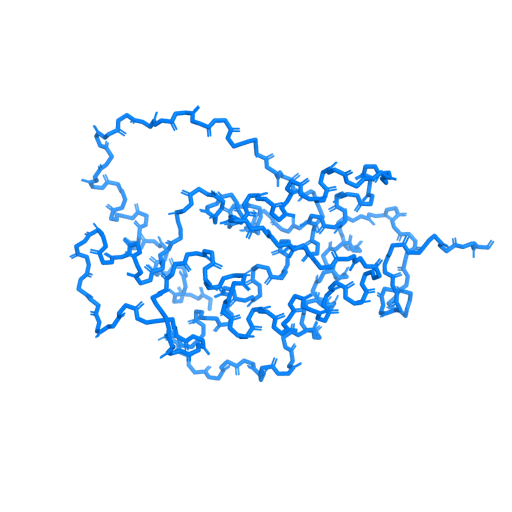81 O O . SER A 1 83 ? -2.042 -1.471 7.911 1.00 97.44 83 SER A O 1
ATOM 683 N N . LEU A 1 84 ? -1.369 0.642 7.507 1.00 97.88 84 LEU A N 1
ATOM 684 C CA . LEU A 1 84 ? -0.712 0.364 6.234 1.00 97.88 84 LEU A CA 1
ATOM 685 C C . LEU A 1 84 ? 0.818 0.373 6.294 1.00 97.88 84 LEU A C 1
ATOM 687 O O . LEU A 1 84 ? 1.431 -0.099 5.337 1.00 97.88 84 LEU A O 1
ATOM 691 N N . TRP A 1 85 ? 1.430 0.875 7.371 1.00 97.62 85 TRP A N 1
ATOM 692 C CA . TRP A 1 85 ? 2.888 0.958 7.501 1.00 97.62 85 TRP A CA 1
ATOM 693 C C . TRP A 1 85 ? 3.407 0.464 8.858 1.00 97.62 85 TRP A C 1
ATOM 695 O O . TRP A 1 85 ? 4.128 -0.527 8.882 1.00 97.62 85 TRP A O 1
ATOM 705 N N . THR A 1 86 ? 3.031 1.092 9.983 1.00 97.31 86 THR A N 1
ATOM 706 C CA . THR A 1 86 ? 3.668 0.806 11.296 1.00 97.31 86 THR A CA 1
ATOM 707 C C . THR A 1 86 ? 3.051 -0.346 12.094 1.00 97.31 86 THR A C 1
ATOM 709 O O . THR A 1 86 ? 3.620 -0.781 13.094 1.00 97.31 86 THR A O 1
ATOM 712 N N . CYS A 1 87 ? 1.891 -0.864 11.686 1.00 98.06 87 CYS A N 1
ATOM 713 C CA . CYS A 1 87 ? 1.290 -2.064 12.265 1.00 98.06 87 CYS A CA 1
ATOM 714 C C . CYS A 1 87 ? 2.248 -3.248 12.117 1.00 98.06 87 CYS A C 1
ATOM 716 O O . CYS A 1 87 ? 2.758 -3.478 11.028 1.00 98.06 87 CYS A O 1
ATOM 718 N N . SER A 1 88 ? 2.411 -4.069 13.160 1.00 97.62 88 SER A N 1
ATOM 719 C CA . SER A 1 88 ? 3.329 -5.222 13.151 1.00 97.62 88 SER A CA 1
ATOM 720 C C . SER A 1 88 ? 3.167 -6.121 11.917 1.00 97.62 88 SER A C 1
ATOM 722 O O . SER A 1 88 ? 4.152 -6.476 11.275 1.00 97.62 88 SER A O 1
ATOM 724 N N . LEU A 1 89 ? 1.925 -6.414 11.515 1.00 97.62 89 LEU A N 1
ATOM 725 C CA . LEU A 1 89 ? 1.637 -7.140 10.275 1.00 97.62 89 LEU A CA 1
ATOM 726 C C . LEU A 1 89 ? 2.116 -6.400 9.013 1.00 97.62 89 LEU A C 1
ATOM 728 O O . LEU A 1 89 ? 2.716 -7.020 8.137 1.00 97.62 89 LEU A O 1
ATOM 732 N N . ALA A 1 90 ? 1.835 -5.098 8.910 1.00 98.00 90 ALA A N 1
ATOM 733 C CA . ALA A 1 90 ? 2.238 -4.277 7.772 1.00 98.00 90 ALA A CA 1
ATOM 734 C C . ALA A 1 90 ? 3.766 -4.189 7.684 1.00 98.00 90 ALA A C 1
ATOM 736 O O . ALA A 1 90 ? 4.316 -4.452 6.618 1.00 98.00 90 ALA A O 1
ATOM 737 N N . THR A 1 91 ? 4.444 -3.945 8.808 1.00 97.94 91 THR A N 1
ATOM 738 C CA . THR A 1 91 ? 5.906 -3.953 8.924 1.00 97.94 91 THR A CA 1
ATOM 739 C C . THR A 1 91 ? 6.495 -5.267 8.416 1.00 97.94 91 THR A C 1
ATOM 741 O O . THR A 1 91 ? 7.385 -5.249 7.571 1.00 97.94 91 THR A O 1
ATOM 744 N N . CYS A 1 92 ? 5.973 -6.423 8.848 1.00 98.00 92 CYS A N 1
ATOM 745 C CA . CYS A 1 92 ? 6.452 -7.723 8.363 1.00 98.00 92 CYS A CA 1
ATOM 746 C C . CYS A 1 92 ? 6.310 -7.881 6.841 1.00 98.00 92 CYS A C 1
ATOM 748 O O . CYS A 1 92 ? 7.196 -8.438 6.194 1.00 98.00 92 CYS A O 1
ATOM 750 N N . VAL A 1 93 ? 5.202 -7.412 6.260 1.00 98.50 93 VAL A N 1
ATOM 751 C CA . VAL A 1 93 ? 4.978 -7.474 4.808 1.00 98.50 93 VAL A CA 1
ATOM 752 C C . VAL A 1 93 ? 5.921 -6.528 4.073 1.00 98.50 93 VAL A C 1
ATOM 754 O O . VAL A 1 93 ? 6.547 -6.942 3.099 1.00 98.50 93 VAL A O 1
ATOM 757 N N . TRP A 1 94 ? 6.073 -5.290 4.543 1.00 98.31 94 TRP A N 1
ATOM 758 C CA . TRP A 1 94 ? 6.972 -4.326 3.921 1.00 98.31 94 TRP A CA 1
ATOM 759 C C . TRP A 1 94 ? 8.431 -4.759 3.999 1.00 98.31 94 TRP A C 1
ATOM 761 O O . TRP A 1 94 ? 9.112 -4.686 2.985 1.00 98.31 94 TRP A O 1
ATOM 771 N N . LEU A 1 95 ? 8.902 -5.299 5.127 1.00 98.25 95 LEU A N 1
ATOM 772 C CA . LEU A 1 95 ? 10.264 -5.836 5.234 1.00 98.25 95 LEU A CA 1
ATOM 773 C C . LEU A 1 95 ? 10.535 -6.919 4.179 1.00 98.25 95 LEU A C 1
ATOM 775 O O . LEU A 1 95 ? 11.567 -6.879 3.511 1.00 98.25 95 LEU A O 1
ATOM 779 N N . LYS A 1 96 ? 9.583 -7.838 3.957 1.00 98.38 96 LYS A N 1
ATOM 780 C CA . LYS A 1 96 ? 9.686 -8.838 2.879 1.00 98.38 96 LYS A CA 1
ATOM 781 C C . LYS A 1 96 ? 9.708 -8.196 1.491 1.00 98.38 96 LYS A C 1
ATOM 783 O O . LYS A 1 96 ? 10.479 -8.622 0.642 1.00 98.38 96 LYS A O 1
ATOM 788 N N . VAL A 1 97 ? 8.880 -7.177 1.254 1.00 98.38 97 VAL A N 1
ATOM 789 C CA . VAL A 1 97 ? 8.814 -6.466 -0.036 1.00 98.38 97 VAL A CA 1
ATOM 790 C C . VAL A 1 97 ? 10.099 -5.696 -0.323 1.00 98.38 97 VAL A C 1
ATOM 792 O O . VAL A 1 97 ? 10.629 -5.818 -1.419 1.00 98.38 97 VAL A O 1
ATOM 795 N N . PHE A 1 98 ? 10.626 -4.941 0.639 1.00 97.50 98 PHE A N 1
ATOM 796 C CA . PHE A 1 98 ? 11.883 -4.208 0.476 1.00 97.50 98 PHE A CA 1
ATOM 797 C C . PHE A 1 98 ? 13.070 -5.158 0.285 1.00 97.50 98 PHE A C 1
ATOM 799 O O . PHE A 1 98 ? 13.887 -4.921 -0.599 1.00 97.50 98 PHE A O 1
ATOM 806 N N . SER A 1 99 ? 13.106 -6.278 1.017 1.00 97.38 99 SER A N 1
ATOM 807 C CA . SER A 1 99 ? 14.099 -7.337 0.799 1.00 97.38 99 SER A CA 1
ATOM 808 C C . SER A 1 99 ? 13.989 -7.967 -0.596 1.00 97.38 99 SER A C 1
ATOM 810 O O . SER A 1 99 ? 15.002 -8.124 -1.266 1.00 97.38 99 SER A O 1
ATOM 812 N N . TRP A 1 100 ? 12.778 -8.275 -1.067 1.00 97.50 100 TRP A N 1
ATOM 813 C CA . TRP A 1 100 ? 12.541 -8.822 -2.411 1.00 97.50 100 TRP A CA 1
ATOM 814 C C . TRP A 1 100 ? 12.937 -7.856 -3.537 1.00 97.50 100 TRP A C 1
ATOM 816 O O . TRP A 1 100 ? 13.381 -8.278 -4.602 1.00 97.50 100 TRP A O 1
ATOM 826 N N . LEU A 1 101 ? 12.784 -6.554 -3.306 1.00 95.88 101 LEU A N 1
ATOM 827 C CA . LEU A 1 101 ? 13.148 -5.515 -4.265 1.00 95.88 101 LEU A CA 1
ATOM 828 C C . LEU A 1 101 ? 14.628 -5.123 -4.204 1.00 95.88 101 LEU A C 1
ATOM 830 O O . LEU A 1 101 ? 15.063 -4.371 -5.071 1.00 95.88 101 LEU A O 1
ATOM 834 N N . ASP A 1 102 ? 15.391 -5.620 -3.229 1.00 95.00 102 ASP A N 1
ATOM 835 C CA . ASP A 1 102 ? 16.758 -5.166 -2.936 1.00 95.00 102 ASP A CA 1
ATOM 836 C C . ASP A 1 102 ? 16.830 -3.639 -2.727 1.00 95.00 102 ASP A C 1
ATOM 838 O O . ASP A 1 102 ? 17.634 -2.920 -3.319 1.00 95.00 102 ASP A O 1
ATOM 842 N N . LEU A 1 103 ? 15.901 -3.118 -1.917 1.00 94.56 103 LEU A N 1
ATOM 843 C CA . LEU A 1 103 ? 15.804 -1.699 -1.581 1.00 94.56 103 LEU A CA 1
ATOM 844 C C . LEU A 1 103 ? 15.976 -1.484 -0.071 1.00 94.56 103 LEU A C 1
ATOM 846 O O . LEU A 1 103 ? 15.436 -2.261 0.722 1.00 94.56 103 LEU A O 1
ATOM 850 N N . PRO A 1 104 ? 16.652 -0.402 0.361 1.00 94.62 104 PRO A N 1
ATOM 851 C CA . PRO A 1 104 ? 16.757 -0.080 1.777 1.00 94.62 104 PRO A CA 1
ATOM 852 C C . PRO A 1 104 ? 15.385 0.289 2.348 1.00 94.62 104 PRO A C 1
ATOM 854 O O . PRO A 1 104 ? 14.660 1.094 1.762 1.00 94.62 104 PRO A O 1
ATOM 857 N N . TYR A 1 105 ? 15.046 -0.281 3.505 1.00 95.19 105 TYR A N 1
ATOM 858 C CA . TYR A 1 105 ? 13.789 -0.006 4.196 1.00 95.19 105 TYR A CA 1
ATOM 859 C C . TYR A 1 105 ? 13.780 1.430 4.758 1.00 95.19 105 TYR A C 1
ATOM 861 O O . TYR A 1 105 ? 14.639 1.753 5.583 1.00 95.19 105 TYR A O 1
ATOM 869 N N . PRO A 1 106 ? 12.846 2.305 4.340 1.00 94.44 106 PRO A N 1
ATOM 870 C CA . PRO A 1 106 ? 12.824 3.694 4.781 1.00 94.44 106 PRO A CA 1
ATOM 871 C C . PRO A 1 106 ? 12.165 3.854 6.158 1.00 94.44 106 PRO A C 1
ATOM 873 O O . PRO A 1 106 ? 11.394 3.006 6.609 1.00 94.44 106 PRO A O 1
ATOM 876 N N . THR A 1 107 ? 12.398 5.003 6.795 1.00 93.12 107 THR A N 1
ATOM 877 C CA . THR A 1 107 ? 11.725 5.435 8.035 1.00 93.12 107 THR A CA 1
ATOM 878 C C . THR A 1 107 ? 10.821 6.648 7.770 1.00 93.12 107 THR A C 1
ATOM 880 O O . THR A 1 107 ? 11.168 7.767 8.148 1.00 93.12 107 THR A O 1
ATOM 883 N N . PRO A 1 108 ? 9.693 6.465 7.064 1.00 92.56 108 PRO A N 1
ATOM 884 C CA . PRO A 1 108 ? 8.784 7.554 6.729 1.00 92.56 108 PRO A CA 1
ATOM 885 C C . PRO A 1 108 ? 7.982 8.020 7.950 1.00 92.56 108 PRO A C 1
ATOM 887 O O . PRO A 1 108 ? 7.643 7.223 8.829 1.00 92.56 108 PRO A O 1
ATOM 890 N N . SER A 1 109 ? 7.622 9.303 7.963 1.00 91.00 109 SER A N 1
ATOM 891 C CA . SER A 1 109 ? 6.719 9.885 8.966 1.00 91.00 109 SER A CA 1
ATOM 892 C C . SER A 1 109 ? 5.250 9.766 8.549 1.00 91.00 109 SER A C 1
ATOM 894 O O . SER A 1 109 ? 4.350 9.846 9.386 1.00 91.00 109 SER A O 1
ATOM 896 N N . SER A 1 110 ? 4.997 9.578 7.254 1.00 91.62 110 SER A N 1
ATOM 897 C CA . SER A 1 110 ? 3.669 9.483 6.662 1.00 91.62 110 SER A CA 1
ATOM 898 C C . SER A 1 110 ? 3.624 8.491 5.499 1.00 91.62 110 SER A C 1
ATOM 900 O O . SER A 1 110 ? 4.642 8.067 4.955 1.00 91.62 110 SER A O 1
ATOM 902 N N . LEU A 1 111 ? 2.412 8.144 5.058 1.00 90.19 111 LEU A N 1
ATOM 903 C CA . LEU A 1 111 ? 2.250 7.303 3.873 1.00 90.19 111 LEU A CA 1
ATOM 904 C C . LEU A 1 111 ? 2.693 8.013 2.580 1.00 90.19 111 LEU A C 1
ATOM 906 O O . LEU A 1 111 ? 3.082 7.339 1.633 1.00 90.19 111 LEU A O 1
ATOM 910 N N . GLU A 1 112 ? 2.655 9.348 2.534 1.00 91.38 112 GLU A N 1
ATOM 911 C CA . GLU A 1 112 ? 3.160 10.126 1.393 1.00 91.38 112 GLU A CA 1
ATOM 912 C C . GLU A 1 112 ? 4.683 9.998 1.275 1.00 91.38 112 GLU A C 1
ATOM 914 O O . GLU A 1 112 ? 5.191 9.780 0.176 1.00 91.38 112 GLU A O 1
ATOM 919 N N . ASP A 1 113 ? 5.400 10.006 2.403 1.00 92.44 113 ASP A N 1
ATOM 920 C CA . ASP A 1 113 ? 6.863 9.862 2.429 1.00 92.44 113 ASP A CA 1
ATOM 921 C C . ASP A 1 113 ? 7.328 8.513 1.856 1.00 92.44 113 ASP A C 1
ATOM 923 O O . ASP A 1 113 ? 8.398 8.424 1.257 1.00 92.44 113 ASP A O 1
ATOM 927 N N . VAL A 1 114 ? 6.505 7.462 1.969 1.00 91.75 114 VAL A N 1
ATOM 928 C CA . VAL A 1 114 ? 6.764 6.150 1.346 1.00 91.75 114 VAL A CA 1
ATOM 929 C C . VAL A 1 114 ? 6.828 6.258 -0.179 1.00 91.75 114 VAL A C 1
ATOM 931 O O . VAL A 1 114 ? 7.672 5.629 -0.816 1.00 91.75 114 VAL A O 1
ATOM 934 N N . PHE A 1 115 ? 5.930 7.038 -0.787 1.00 91.81 115 PHE A N 1
ATOM 935 C CA . PHE A 1 115 ? 5.933 7.251 -2.235 1.00 91.81 115 PHE A CA 1
ATOM 936 C C . PHE A 1 115 ? 6.977 8.289 -2.648 1.00 91.81 115 PHE A C 1
ATOM 938 O O . PHE A 1 115 ? 7.627 8.107 -3.675 1.00 91.81 115 PHE A O 1
ATOM 945 N N . ALA A 1 116 ? 7.203 9.320 -1.831 1.00 92.94 116 ALA A N 1
ATOM 946 C CA . ALA A 1 116 ? 8.280 10.280 -2.051 1.00 92.94 116 ALA A CA 1
ATOM 947 C C . ALA A 1 116 ? 9.657 9.593 -2.062 1.00 92.94 116 ALA A C 1
ATOM 949 O O . ALA A 1 116 ? 10.494 9.917 -2.902 1.00 92.94 116 ALA A O 1
ATOM 950 N N . TYR A 1 117 ? 9.868 8.585 -1.210 1.00 94.00 117 TYR A N 1
ATOM 951 C CA . TYR A 1 117 ? 11.060 7.736 -1.249 1.00 94.00 117 TYR A CA 1
ATOM 952 C C . TYR A 1 117 ? 11.263 7.100 -2.636 1.00 94.00 117 TYR A C 1
ATOM 954 O O . TYR A 1 117 ? 12.365 7.153 -3.178 1.00 94.00 117 TYR A O 1
ATOM 962 N N . VAL A 1 118 ? 10.205 6.561 -3.257 1.00 92.62 118 VAL A N 1
ATOM 963 C CA . VAL A 1 118 ? 10.283 5.974 -4.610 1.00 92.62 118 VAL A CA 1
ATOM 964 C C . VAL A 1 118 ? 10.586 7.038 -5.666 1.00 92.62 118 VAL A C 1
ATOM 966 O O . VAL A 1 118 ? 11.384 6.794 -6.576 1.00 92.62 118 VAL A O 1
ATOM 969 N N . ASP A 1 119 ? 9.989 8.226 -5.549 1.00 91.75 119 ASP A N 1
ATOM 970 C CA . ASP A 1 119 ? 10.248 9.337 -6.469 1.00 91.75 119 ASP A CA 1
ATOM 971 C C . ASP A 1 119 ? 11.710 9.795 -6.433 1.00 91.75 119 ASP A C 1
ATOM 973 O O . ASP A 1 119 ? 12.250 10.189 -7.470 1.00 91.75 119 ASP A O 1
ATOM 977 N N . GLN A 1 120 ? 12.353 9.716 -5.268 1.00 92.94 120 GLN A N 1
ATOM 978 C CA . GLN A 1 120 ? 13.745 10.118 -5.051 1.00 92.94 120 GLN A CA 1
ATOM 979 C C . GLN A 1 120 ? 14.764 9.073 -5.533 1.00 92.94 120 GLN A C 1
ATOM 981 O O . GLN A 1 120 ? 15.952 9.376 -5.639 1.00 92.94 120 GLN A O 1
ATOM 986 N N . LEU A 1 121 ? 14.331 7.854 -5.881 1.00 91.50 121 LEU A N 1
ATOM 987 C CA . LEU A 1 121 ? 15.232 6.841 -6.433 1.00 91.50 121 LEU A CA 1
ATOM 988 C C . LEU A 1 121 ? 15.793 7.284 -7.793 1.00 91.50 121 LEU A C 1
ATOM 990 O O . LEU A 1 121 ? 15.063 7.717 -8.689 1.00 91.50 121 LEU A O 1
ATOM 994 N N . HIS A 1 122 ? 17.095 7.093 -7.992 1.00 90.38 122 HIS A N 1
ATOM 995 C CA . HIS A 1 122 ? 17.787 7.389 -9.250 1.00 90.38 122 HIS A CA 1
ATOM 996 C C . HIS A 1 122 ? 17.629 6.232 -10.251 1.00 90.38 122 HIS A C 1
ATOM 998 O O . HIS A 1 122 ? 18.592 5.596 -10.669 1.00 90.38 122 HIS A O 1
ATOM 1004 N N . VAL A 1 123 ? 16.381 5.924 -10.613 1.00 88.50 123 VAL A N 1
ATOM 1005 C CA . VAL A 1 123 ? 16.019 4.847 -11.547 1.00 88.50 123 VAL A CA 1
ATOM 1006 C C . VAL A 1 123 ? 15.108 5.356 -12.661 1.00 88.50 123 VAL A C 1
ATOM 1008 O O . VAL A 1 123 ? 14.435 6.376 -12.519 1.00 88.50 123 VAL A O 1
ATOM 1011 N N . HIS A 1 124 ? 15.057 4.622 -13.776 1.00 89.69 124 HIS A N 1
ATOM 1012 C CA . HIS A 1 124 ? 14.206 4.964 -14.917 1.00 89.69 124 HIS A CA 1
ATOM 1013 C C . HIS A 1 124 ? 12.720 5.081 -14.523 1.00 89.69 124 HIS A 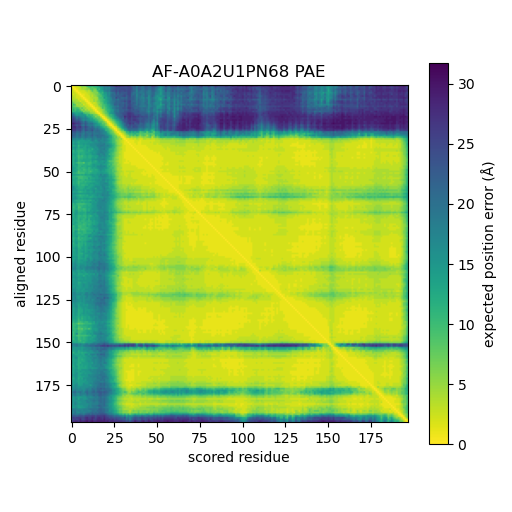C 1
ATOM 1015 O O . HIS A 1 124 ? 12.223 4.305 -13.702 1.00 89.69 124 HIS A O 1
ATOM 1021 N N . ASN A 1 125 ? 11.980 5.992 -15.164 1.00 88.50 125 ASN A N 1
ATOM 1022 C CA . ASN A 1 125 ? 10.574 6.270 -14.841 1.00 88.50 125 ASN A CA 1
ATOM 1023 C C . ASN A 1 125 ? 9.671 5.028 -14.906 1.00 88.50 125 ASN A C 1
ATOM 1025 O O . ASN A 1 125 ? 8.787 4.867 -14.067 1.00 88.50 125 ASN A O 1
ATOM 1029 N N . ASP A 1 126 ? 9.910 4.104 -15.842 1.00 87.94 126 ASP A N 1
ATOM 1030 C CA . ASP A 1 126 ? 9.144 2.850 -15.893 1.00 87.94 126 ASP A CA 1
ATOM 1031 C C . ASP A 1 126 ? 9.380 1.955 -14.663 1.00 87.94 126 ASP A C 1
ATOM 1033 O O . ASP A 1 126 ? 8.446 1.289 -14.211 1.00 87.94 126 ASP A O 1
ATOM 1037 N N . ARG A 1 127 ? 10.588 1.978 -14.075 1.00 90.19 127 ARG A N 1
ATOM 1038 C CA . ARG A 1 127 ? 10.876 1.279 -12.811 1.00 90.19 127 ARG A CA 1
ATOM 1039 C C . ARG A 1 127 ? 10.171 1.960 -11.642 1.00 90.19 127 ARG A C 1
ATOM 1041 O O . ARG A 1 127 ? 9.562 1.262 -10.839 1.00 90.19 127 ARG A O 1
ATOM 1048 N N . LYS A 1 128 ? 10.150 3.299 -11.591 1.00 92.56 128 LYS A N 1
ATOM 1049 C CA . LYS A 1 128 ? 9.362 4.047 -10.589 1.00 92.56 128 LYS A CA 1
ATOM 1050 C C . LYS A 1 128 ? 7.874 3.708 -10.675 1.00 92.56 128 LYS A C 1
ATOM 1052 O O . LYS A 1 128 ? 7.250 3.397 -9.668 1.00 92.56 128 LYS A O 1
ATOM 1057 N N . LEU A 1 129 ? 7.306 3.674 -11.883 1.00 92.56 129 LEU A N 1
ATOM 1058 C CA . LEU A 1 129 ? 5.904 3.291 -12.090 1.00 92.56 129 LEU A CA 1
ATOM 1059 C C . LEU A 1 129 ? 5.620 1.841 -11.674 1.00 92.56 129 LEU A C 1
ATOM 1061 O O . LEU A 1 129 ? 4.548 1.558 -11.138 1.00 92.56 129 LEU A O 1
ATOM 1065 N N . MET A 1 130 ? 6.556 0.920 -11.910 1.00 93.69 130 MET A N 1
ATOM 1066 C CA . MET A 1 130 ? 6.448 -0.461 -11.438 1.00 93.69 130 MET A CA 1
ATOM 1067 C C . MET A 1 130 ? 6.498 -0.544 -9.907 1.00 93.69 130 MET A C 1
ATOM 1069 O O . MET A 1 130 ? 5.663 -1.226 -9.318 1.00 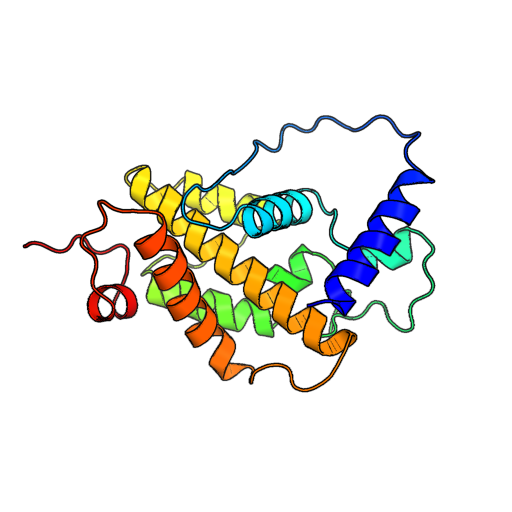93.69 130 MET A O 1
ATOM 1073 N N . LEU A 1 131 ? 7.398 0.200 -9.259 1.00 95.88 131 LEU A N 1
ATOM 1074 C CA . LEU A 1 131 ? 7.453 0.313 -7.800 1.00 95.88 131 LEU A CA 1
ATOM 1075 C C . LEU A 1 131 ? 6.155 0.893 -7.233 1.00 95.88 131 LEU A C 1
ATOM 1077 O O . LEU A 1 131 ? 5.564 0.290 -6.344 1.00 95.88 131 LEU A O 1
ATOM 1081 N N . HIS A 1 132 ? 5.630 1.973 -7.817 1.00 95.62 132 HIS A N 1
ATOM 1082 C CA . HIS A 1 132 ? 4.313 2.512 -7.461 1.00 95.62 132 HIS A CA 1
ATOM 1083 C C . HIS A 1 132 ? 3.196 1.472 -7.611 1.00 95.62 132 HIS A C 1
ATOM 1085 O O . HIS A 1 132 ? 2.280 1.427 -6.789 1.00 95.62 132 HIS A O 1
ATOM 1091 N N . ALA A 1 133 ? 3.262 0.613 -8.633 1.00 96.44 133 ALA A N 1
ATOM 1092 C CA . ALA A 1 133 ? 2.294 -0.464 -8.816 1.00 96.44 133 ALA A CA 1
ATOM 1093 C C . ALA A 1 133 ? 2.379 -1.508 -7.695 1.00 96.44 133 ALA A C 1
ATOM 1095 O O . ALA A 1 133 ? 1.354 -1.871 -7.120 1.00 96.44 133 ALA A O 1
ATOM 1096 N N . ILE A 1 134 ? 3.593 -1.963 -7.373 1.00 98.00 134 ILE A N 1
ATOM 1097 C CA . ILE A 1 134 ? 3.854 -2.932 -6.302 1.00 98.00 134 ILE A CA 1
ATOM 1098 C C . ILE A 1 134 ? 3.414 -2.353 -4.956 1.00 98.00 134 ILE A C 1
ATOM 1100 O O . ILE A 1 134 ? 2.651 -2.992 -4.238 1.00 98.00 134 ILE A O 1
ATOM 1104 N N . PHE A 1 135 ? 3.802 -1.117 -4.649 1.00 97.62 135 PHE A N 1
ATOM 1105 C CA . PHE A 1 135 ? 3.453 -0.446 -3.398 1.00 97.62 135 PHE A CA 1
ATOM 1106 C C . PHE A 1 135 ? 1.935 -0.271 -3.283 1.00 97.62 135 PHE A C 1
ATOM 1108 O O . PHE A 1 135 ? 1.343 -0.612 -2.261 1.00 97.62 135 PHE A O 1
ATOM 1115 N N . GLY A 1 136 ? 1.261 0.141 -4.362 1.00 97.62 136 GLY A N 1
ATOM 1116 C CA . GLY A 1 136 ? -0.201 0.195 -4.408 1.00 97.62 136 GLY A CA 1
ATOM 1117 C C . GLY A 1 136 ? -0.871 -1.165 -4.165 1.00 97.62 136 GLY A C 1
ATOM 1118 O O . GLY A 1 136 ? -1.900 -1.231 -3.490 1.00 97.62 136 GLY A O 1
ATOM 1119 N N . VAL A 1 137 ? -0.287 -2.262 -4.665 1.00 98.44 137 VAL A N 1
ATOM 1120 C CA . VAL A 1 137 ? -0.759 -3.635 -4.404 1.00 98.44 137 VAL A CA 1
ATOM 1121 C C . VAL A 1 137 ? -0.569 -4.020 -2.937 1.00 98.44 137 VAL A C 1
ATOM 1123 O O . VAL A 1 137 ? -1.482 -4.617 -2.365 1.00 98.44 137 VAL A O 1
ATOM 1126 N N . VAL A 1 138 ? 0.562 -3.670 -2.314 1.00 98.56 138 VAL A N 1
ATOM 1127 C CA . VAL A 1 138 ? 0.813 -3.911 -0.881 1.00 98.56 138 VAL A CA 1
ATOM 1128 C C . VAL A 1 138 ? -0.258 -3.230 -0.039 1.00 98.56 138 VAL A C 1
ATOM 1130 O O . VAL A 1 138 ? -0.970 -3.903 0.708 1.00 98.56 138 VAL A O 1
ATOM 1133 N N . LEU A 1 139 ? -0.451 -1.923 -0.234 1.00 98.19 139 LEU A N 1
ATOM 1134 C CA . LEU A 1 139 ? -1.448 -1.143 0.500 1.00 98.19 139 LEU A CA 1
ATOM 1135 C C . LEU A 1 139 ? -2.859 -1.705 0.306 1.00 98.19 139 LEU A C 1
ATOM 1137 O O . LEU A 1 139 ? -3.601 -1.889 1.271 1.00 98.19 139 LEU A O 1
ATOM 1141 N N . TRP A 1 140 ? -3.225 -2.027 -0.939 1.00 98.00 140 TRP A N 1
ATOM 1142 C CA . TRP A 1 140 ? -4.525 -2.616 -1.251 1.00 98.00 140 TRP A CA 1
ATOM 1143 C C . TRP A 1 140 ? -4.723 -3.971 -0.564 1.00 98.00 140 TRP A C 1
ATOM 1145 O O . TRP A 1 140 ? -5.824 -4.266 -0.093 1.00 98.00 140 TRP A O 1
ATOM 1155 N N . THR A 1 141 ? -3.684 -4.804 -0.518 1.00 98.06 141 THR A N 1
ATOM 1156 C CA . THR A 1 141 ? -3.748 -6.150 0.065 1.00 98.06 141 THR A CA 1
ATOM 1157 C C . THR A 1 141 ? -3.853 -6.084 1.583 1.00 98.06 141 THR A C 1
ATOM 1159 O O . THR A 1 141 ? -4.733 -6.736 2.138 1.00 98.06 141 THR A O 1
ATOM 1162 N N . LEU A 1 142 ? -3.056 -5.237 2.243 1.00 98.12 142 LEU A N 1
ATOM 1163 C CA . LEU A 1 142 ? -3.150 -4.987 3.687 1.00 98.12 142 LEU A CA 1
ATOM 1164 C C . LEU A 1 142 ? -4.531 -4.455 4.075 1.00 98.12 142 LEU A C 1
ATOM 1166 O O . LEU A 1 142 ? -5.176 -4.980 4.982 1.00 98.12 142 LEU A O 1
ATOM 1170 N N . TRP A 1 143 ? -5.033 -3.465 3.335 1.00 97.31 143 TRP A N 1
ATOM 1171 C CA . TRP A 1 143 ? -6.366 -2.916 3.567 1.00 97.31 143 TRP A CA 1
ATOM 1172 C C . TRP A 1 143 ? -7.473 -3.946 3.335 1.00 97.31 143 TRP A C 1
ATOM 1174 O O . TRP A 1 143 ? -8.427 -4.043 4.107 1.00 97.31 143 TRP A O 1
ATOM 1184 N N . SER A 1 144 ? -7.347 -4.748 2.275 1.00 95.00 144 SER A N 1
ATOM 1185 C CA . SER A 1 144 ? -8.290 -5.827 1.990 1.00 95.00 144 SER A CA 1
ATOM 1186 C C . SER A 1 144 ? -8.276 -6.868 3.105 1.00 95.00 144 SER A C 1
ATOM 1188 O O . SER A 1 144 ? -9.348 -7.254 3.558 1.00 95.00 144 SER A O 1
ATOM 1190 N N . PHE A 1 145 ? -7.102 -7.293 3.573 1.00 95.88 145 PHE A N 1
ATOM 1191 C CA . PHE A 1 145 ? -6.952 -8.2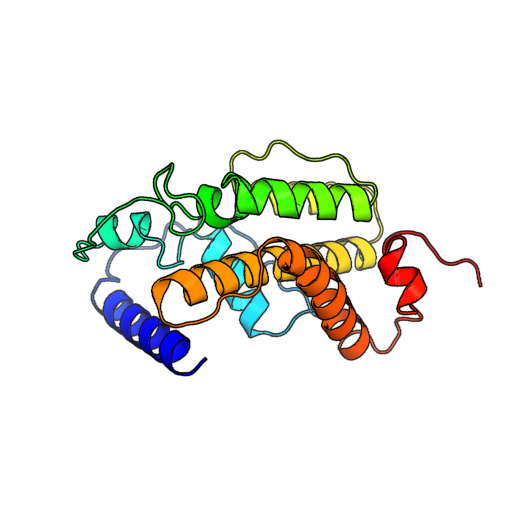17 4.698 1.00 95.88 145 PHE A CA 1
ATOM 1192 C C . PHE A 1 145 ? -7.635 -7.669 5.957 1.00 95.88 145 PHE A C 1
ATOM 1194 O O . PHE A 1 145 ? -8.504 -8.333 6.519 1.00 95.88 145 PHE A O 1
ATOM 1201 N N . ARG A 1 146 ? -7.346 -6.412 6.320 1.00 94.88 146 ARG A N 1
ATOM 1202 C CA . ARG A 1 146 ? -8.005 -5.710 7.431 1.00 94.88 146 ARG A CA 1
ATOM 1203 C C . ARG A 1 146 ? -9.527 -5.709 7.290 1.00 94.88 146 ARG A C 1
ATOM 1205 O O . ARG A 1 146 ? -10.236 -5.954 8.258 1.00 94.88 146 ARG A O 1
ATOM 1212 N N . ASN A 1 147 ? -10.057 -5.451 6.096 1.00 93.75 147 ASN A N 1
ATOM 1213 C CA . ASN A 1 147 ? -11.508 -5.445 5.891 1.00 93.75 147 ASN A CA 1
ATOM 1214 C C . ASN A 1 147 ? -12.133 -6.839 6.040 1.00 93.75 147 ASN A C 1
ATOM 1216 O O . ASN A 1 147 ? -13.265 -6.928 6.507 1.00 93.75 147 ASN A O 1
ATOM 1220 N N . HIS A 1 148 ? -11.425 -7.914 5.675 1.00 93.06 148 HIS A N 1
ATOM 1221 C CA . HIS A 1 148 ? -11.908 -9.280 5.920 1.00 93.06 148 HIS A CA 1
ATOM 1222 C C . HIS A 1 148 ? -11.932 -9.612 7.416 1.00 93.06 148 HIS A C 1
ATOM 1224 O O . HIS A 1 148 ? -12.841 -10.315 7.846 1.00 93.06 148 HIS A O 1
ATOM 1230 N N . LEU A 1 149 ? -11.002 -9.062 8.211 1.00 92.62 149 LEU A N 1
ATOM 1231 C CA . LEU A 1 149 ? -11.039 -9.200 9.672 1.00 92.62 149 LEU A CA 1
ATOM 1232 C C . LEU A 1 149 ? -12.281 -8.557 10.304 1.00 92.62 149 LEU A C 1
ATOM 1234 O O . LEU A 1 149 ? -12.763 -9.067 11.307 1.00 92.62 149 LEU A O 1
ATOM 1238 N N . ILE A 1 150 ? -12.799 -7.461 9.737 1.00 91.50 150 ILE A N 1
ATOM 1239 C CA . ILE A 1 150 ? -13.968 -6.757 10.292 1.00 91.50 150 ILE A CA 1
ATOM 1240 C C . ILE A 1 150 ? -15.291 -7.313 9.769 1.00 91.50 150 ILE A C 1
ATOM 1242 O O . ILE A 1 150 ? -16.216 -7.497 10.550 1.00 91.50 150 ILE A O 1
ATOM 1246 N N . PHE A 1 151 ? -15.428 -7.499 8.451 1.00 87.00 151 PHE A N 1
ATOM 1247 C CA . PHE A 1 151 ? -16.760 -7.580 7.841 1.00 87.00 151 PHE A CA 1
ATOM 1248 C C . PHE A 1 151 ? -17.288 -8.992 7.580 1.00 87.00 151 PHE A C 1
ATOM 1250 O O . PHE A 1 151 ? -18.504 -9.123 7.554 1.00 87.00 151 PHE A O 1
ATOM 1257 N N . ASN A 1 152 ? -16.453 -10.019 7.352 1.00 72.12 152 ASN A N 1
ATOM 1258 C CA . ASN A 1 152 ? -16.860 -11.437 7.403 1.00 72.12 152 ASN A CA 1
ATOM 1259 C C . ASN A 1 152 ? -15.767 -12.413 6.913 1.00 72.12 152 ASN A C 1
ATOM 1261 O O . ASN A 1 152 ? -15.204 -12.232 5.832 1.00 72.12 152 ASN A O 1
ATOM 1265 N N . SER A 1 153 ? -15.593 -13.451 7.745 1.00 65.38 153 SER A N 1
ATOM 1266 C CA . SER A 1 153 ? -15.137 -14.850 7.593 1.00 65.38 153 SER A CA 1
ATOM 1267 C C . SER A 1 153 ? -14.005 -15.243 6.621 1.00 65.38 153 SER A C 1
ATOM 1269 O O . SER A 1 153 ? -14.111 -15.153 5.402 1.00 65.38 153 SER A O 1
ATOM 1271 N N . HIS A 1 154 ? -12.964 -15.844 7.216 1.00 74.12 154 HIS A N 1
ATOM 1272 C CA . HIS A 1 154 ? -11.762 -16.420 6.595 1.00 74.12 154 HIS A CA 1
ATOM 1273 C C . HIS A 1 154 ? -10.874 -15.405 5.861 1.00 74.12 154 HIS A C 1
ATOM 1275 O O . HIS A 1 154 ? -10.727 -15.464 4.637 1.00 74.12 154 HIS A O 1
ATOM 1281 N N . PRO A 1 155 ? -10.228 -14.476 6.599 1.00 81.94 155 PRO A N 1
ATOM 1282 C CA . PRO A 1 155 ? -9.072 -13.783 6.047 1.00 81.94 155 PRO A CA 1
ATOM 1283 C C . PRO A 1 155 ? -8.045 -14.822 5.580 1.00 81.94 155 PRO A C 1
ATOM 1285 O O . PRO A 1 155 ? -7.886 -15.876 6.200 1.00 81.94 155 PRO A O 1
ATOM 1288 N N . MET A 1 156 ? -7.332 -14.511 4.500 1.00 90.25 156 MET A N 1
ATOM 1289 C CA . MET A 1 156 ? -6.184 -15.321 4.095 1.00 90.25 156 MET A CA 1
ATOM 1290 C C . MET A 1 156 ? -5.169 -15.421 5.234 1.00 90.25 156 MET A C 1
ATOM 1292 O O . MET A 1 156 ? -5.121 -14.536 6.094 1.00 90.25 156 MET A O 1
ATOM 1296 N N . ALA A 1 157 ? -4.347 -16.463 5.260 1.00 92.81 157 ALA A N 1
ATOM 1297 C CA . ALA A 1 157 ? -3.387 -16.598 6.343 1.00 92.81 157 ALA A CA 1
ATOM 1298 C C . ALA A 1 157 ? -2.331 -15.475 6.268 1.00 92.81 157 ALA A C 1
ATOM 1300 O O . ALA A 1 157 ? -1.966 -14.997 5.193 1.00 92.81 157 ALA A O 1
ATOM 1301 N N . ARG A 1 158 ? -1.833 -15.007 7.423 1.00 93.31 158 ARG A N 1
ATOM 1302 C CA . ARG A 1 158 ? -0.905 -13.855 7.485 1.00 93.31 158 ARG A CA 1
ATOM 1303 C C . ARG A 1 158 ? 0.365 -14.078 6.655 1.00 93.31 158 ARG A C 1
ATOM 1305 O O . ARG A 1 158 ? 0.903 -13.134 6.082 1.00 93.31 158 ARG A O 1
ATOM 1312 N N . ASN A 1 159 ? 0.837 -15.320 6.586 1.00 93.62 159 ASN A N 1
ATOM 1313 C CA . ASN A 1 159 ? 1.989 -15.731 5.785 1.00 93.62 159 ASN A CA 1
ATOM 1314 C C . ASN A 1 159 ? 1.734 -15.663 4.269 1.00 93.62 159 ASN A C 1
ATOM 1316 O O . ASN A 1 159 ? 2.685 -15.419 3.536 1.00 93.62 159 ASN A O 1
ATOM 1320 N N . GLU A 1 160 ? 0.484 -15.773 3.813 1.00 95.94 160 GLU A N 1
ATOM 1321 C CA . GLU A 1 160 ? 0.103 -15.727 2.390 1.00 95.94 160 GLU A CA 1
ATOM 1322 C C . GLU A 1 160 ? 0.012 -14.299 1.830 1.00 95.94 160 GLU A C 1
ATOM 1324 O O . GLU A 1 160 ? -0.109 -14.102 0.619 1.00 95.94 160 GLU A O 1
ATOM 1329 N N . ILE A 1 161 ? 0.049 -13.270 2.686 1.00 97.75 161 ILE A N 1
ATOM 1330 C CA . ILE A 1 161 ? -0.103 -11.874 2.248 1.00 97.75 161 ILE A CA 1
ATOM 1331 C C . ILE A 1 161 ? 1.006 -11.486 1.264 1.00 97.75 161 ILE A C 1
ATOM 1333 O O . ILE A 1 161 ? 0.733 -10.832 0.258 1.00 97.75 161 ILE A O 1
ATOM 1337 N N . PHE A 1 162 ? 2.246 -11.906 1.524 1.00 98.25 162 PHE A N 1
ATOM 1338 C CA . PHE A 1 162 ? 3.366 -11.615 0.631 1.00 98.25 162 PHE A CA 1
ATOM 1339 C C . PHE A 1 162 ? 3.210 -12.321 -0.724 1.00 98.25 162 PHE A C 1
ATOM 1341 O O . PHE A 1 162 ? 3.334 -11.674 -1.763 1.00 98.25 162 PHE A O 1
ATOM 1348 N N . ASP A 1 163 ? 2.818 -13.596 -0.728 1.00 97.69 163 ASP A N 1
ATOM 1349 C CA . ASP A 1 163 ? 2.547 -14.351 -1.960 1.00 97.69 163 ASP A CA 1
ATOM 1350 C C . ASP A 1 163 ? 1.402 -13.723 -2.762 1.00 97.69 163 ASP A C 1
ATOM 1352 O O . ASP A 1 163 ? 1.406 -13.673 -3.997 1.00 97.69 163 ASP A O 1
ATOM 1356 N N . LYS A 1 164 ? 0.410 -13.162 -2.062 1.00 97.94 164 LYS A N 1
ATOM 1357 C CA . LYS A 1 164 ? -0.662 -12.405 -2.700 1.00 97.94 164 LYS A CA 1
ATOM 1358 C C . LYS A 1 164 ? -0.156 -11.117 -3.332 1.0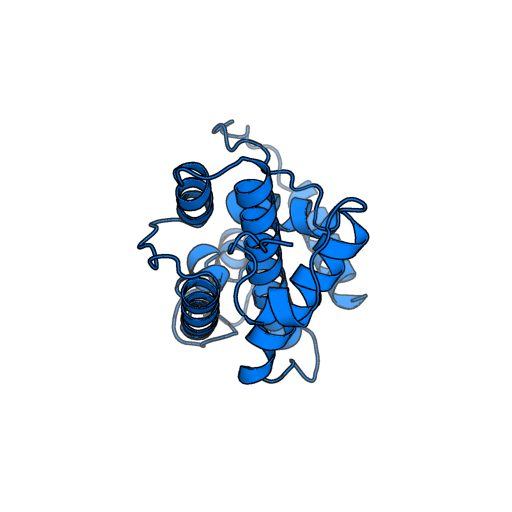0 97.94 164 LYS A C 1
ATOM 1360 O O . LYS A 1 164 ? -0.602 -10.784 -4.432 1.00 97.94 164 LYS A O 1
ATOM 1365 N N . VAL A 1 165 ? 0.748 -10.402 -2.665 1.00 98.56 165 VAL A N 1
ATOM 1366 C CA . VAL A 1 165 ? 1.378 -9.190 -3.197 1.00 98.56 165 VAL A CA 1
ATOM 1367 C C . VAL A 1 165 ? 2.169 -9.512 -4.461 1.00 98.56 165 VAL A C 1
ATOM 1369 O O . VAL A 1 165 ? 1.940 -8.867 -5.487 1.00 98.56 165 VAL A O 1
ATOM 1372 N N . THR A 1 166 ? 3.050 -10.515 -4.433 1.00 98.00 166 THR A N 1
ATOM 1373 C CA . THR A 1 166 ? 3.896 -10.875 -5.584 1.00 98.00 166 THR A CA 1
ATOM 1374 C C . THR A 1 166 ? 3.048 -11.335 -6.772 1.00 98.00 166 THR A C 1
ATOM 1376 O O . THR A 1 166 ? 3.170 -10.779 -7.864 1.00 98.00 166 THR A O 1
ATOM 1379 N N . SER A 1 167 ? 2.105 -12.257 -6.556 1.00 97.81 167 SER A N 1
ATOM 1380 C CA . SER A 1 167 ? 1.218 -12.766 -7.614 1.00 97.81 167 SER A CA 1
ATOM 1381 C C . SER A 1 167 ? 0.285 -11.693 -8.190 1.00 97.81 167 SER A C 1
ATOM 1383 O O . SER A 1 167 ? 0.129 -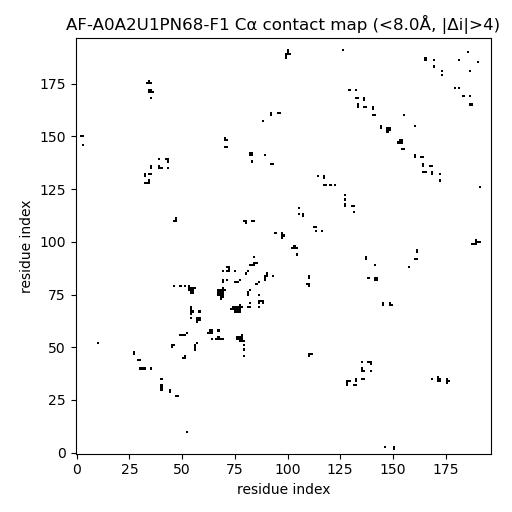11.586 -9.408 1.00 97.81 167 SER A O 1
ATOM 1385 N N . THR A 1 168 ? -0.322 -10.855 -7.342 1.00 98.19 168 THR A N 1
ATOM 1386 C CA . THR A 1 168 ? -1.262 -9.813 -7.790 1.00 98.19 168 THR A CA 1
ATOM 1387 C C . THR A 1 168 ? -0.540 -8.689 -8.528 1.00 98.19 168 THR A C 1
ATOM 1389 O O . THR A 1 168 ? -1.034 -8.222 -9.558 1.00 98.19 168 THR A O 1
ATOM 1392 N N . SER A 1 169 ? 0.627 -8.266 -8.034 1.00 97.75 169 SER A N 1
ATOM 1393 C CA . SER A 1 169 ? 1.428 -7.223 -8.682 1.00 97.75 169 SER A CA 1
ATOM 1394 C C . SER A 1 169 ? 1.938 -7.676 -10.049 1.00 97.75 169 SER A C 1
ATOM 1396 O O . SER A 1 169 ? 1.756 -6.937 -11.017 1.00 97.75 169 SER A O 1
ATOM 1398 N N . PHE A 1 170 ? 2.431 -8.915 -10.171 1.00 96.88 170 PHE A N 1
ATOM 1399 C CA . PHE A 1 170 ? 2.799 -9.506 -11.459 1.00 96.88 170 PHE A CA 1
ATOM 1400 C C . PHE A 1 170 ? 1.615 -9.549 -12.422 1.00 96.88 170 PHE A C 1
ATOM 1402 O O . PHE A 1 170 ? 1.699 -9.041 -13.542 1.00 96.88 170 PHE A O 1
ATOM 1409 N N . LEU A 1 171 ? 0.484 -10.114 -11.981 1.00 96.56 171 LEU A N 1
ATOM 1410 C CA . LEU A 1 171 ? -0.701 -10.269 -12.819 1.00 96.56 171 LEU A CA 1
ATOM 1411 C C . LEU A 1 171 ? -1.195 -8.916 -13.336 1.00 96.56 171 LEU A C 1
ATOM 1413 O O . LEU A 1 171 ? -1.589 -8.794 -14.497 1.00 96.56 171 LEU A O 1
ATOM 1417 N N . TRP A 1 172 ? -1.208 -7.884 -12.493 1.00 96.50 172 TRP A N 1
ATOM 1418 C CA . TRP A 1 172 ? -1.662 -6.564 -12.915 1.00 96.50 172 TRP A CA 1
ATOM 1419 C C . TRP A 1 172 ? -0.661 -5.862 -13.816 1.00 96.50 172 TRP A C 1
ATOM 1421 O O . TRP A 1 172 ? -1.094 -5.315 -14.832 1.00 96.50 172 TRP A O 1
ATOM 1431 N N . TYR A 1 173 ? 0.629 -5.932 -13.489 1.00 94.81 173 TYR A N 1
ATOM 1432 C CA . TYR A 1 173 ? 1.698 -5.351 -14.289 1.00 94.81 173 TYR A CA 1
ATOM 1433 C C . TYR A 1 173 ? 1.748 -5.982 -15.681 1.00 94.81 173 TYR A C 1
ATOM 1435 O O . TYR A 1 173 ? 1.606 -5.271 -16.674 1.00 94.81 173 TYR A O 1
ATOM 1443 N N . LYS A 1 174 ? 1.839 -7.315 -15.774 1.00 92.56 174 LYS A N 1
ATOM 1444 C CA . LYS A 1 174 ? 1.942 -8.046 -17.046 1.00 92.56 174 LYS A CA 1
ATOM 1445 C C . LYS A 1 174 ? 0.742 -7.794 -17.962 1.00 92.56 174 LYS A C 1
ATOM 1447 O O . LYS A 1 174 ? 0.920 -7.501 -19.138 1.00 92.56 174 LYS A O 1
ATOM 1452 N N . ASN A 1 175 ? -0.479 -7.829 -17.422 1.00 93.38 175 ASN A N 1
ATOM 1453 C CA . ASN A 1 175 ? -1.692 -7.613 -18.222 1.00 93.38 175 ASN A CA 1
ATOM 1454 C C . ASN A 1 175 ? -1.904 -6.152 -18.651 1.00 93.38 175 ASN A C 1
ATOM 1456 O O . 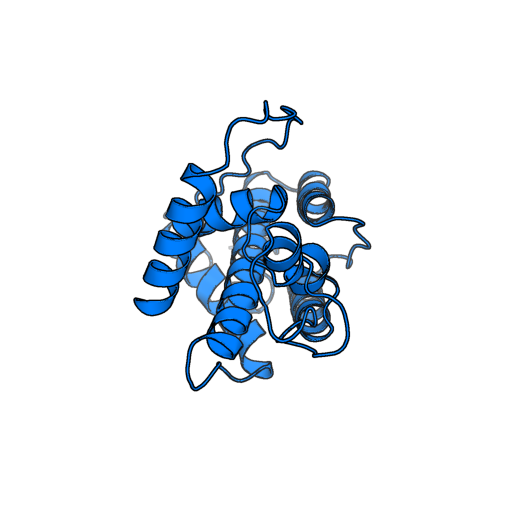ASN A 1 175 ? -2.635 -5.894 -19.608 1.00 93.38 175 ASN A O 1
ATOM 1460 N N . ARG A 1 176 ? -1.310 -5.181 -17.944 1.00 94.19 176 ARG A N 1
ATOM 1461 C CA . ARG A 1 176 ? -1.433 -3.743 -18.259 1.00 94.19 176 ARG A CA 1
ATOM 1462 C C . ARG A 1 176 ? -0.213 -3.177 -18.977 1.00 94.19 176 ARG A C 1
ATOM 1464 O O . ARG A 1 176 ? -0.304 -2.095 -19.548 1.00 94.19 176 ARG A O 1
ATOM 1471 N N . ASN A 1 177 ? 0.896 -3.908 -18.997 1.00 91.62 177 ASN A N 1
ATOM 1472 C CA . ASN A 1 177 ? 2.099 -3.574 -19.739 1.00 91.62 177 ASN A CA 1
ATOM 1473 C C . ASN A 1 177 ? 2.334 -4.592 -20.863 1.00 91.62 177 ASN A C 1
ATOM 1475 O O . ASN A 1 177 ? 3.110 -5.533 -20.718 1.00 91.62 177 ASN A O 1
ATOM 1479 N N . ARG A 1 178 ? 1.689 -4.378 -22.017 1.00 83.69 178 ARG A N 1
ATOM 1480 C CA . ARG A 1 178 ? 1.797 -5.277 -23.185 1.00 83.69 178 ARG A CA 1
ATOM 1481 C C . ARG A 1 178 ? 3.229 -5.448 -23.705 1.00 83.69 178 ARG A C 1
ATOM 1483 O O . ARG A 1 178 ? 3.518 -6.452 -24.338 1.00 83.69 178 ARG A O 1
ATOM 1490 N N . LYS A 1 179 ? 4.109 -4.474 -23.448 1.00 84.62 179 LYS A N 1
ATOM 1491 C CA . LYS A 1 179 ? 5.518 -4.497 -23.870 1.00 84.62 179 LYS A CA 1
ATOM 1492 C C . LYS A 1 179 ? 6.438 -5.173 -22.846 1.00 84.62 179 LYS A C 1
ATOM 1494 O O . LYS A 1 179 ? 7.622 -5.329 -23.114 1.00 84.62 179 LYS A O 1
ATOM 1499 N N . ALA A 1 180 ? 5.929 -5.551 -21.670 1.00 82.25 180 ALA A N 1
ATOM 1500 C CA . ALA A 1 180 ? 6.752 -6.145 -20.625 1.00 82.25 180 ALA A CA 1
ATOM 1501 C C . ALA A 1 180 ? 7.203 -7.559 -21.008 1.00 82.25 180 ALA A C 1
ATOM 1503 O O . ALA A 1 180 ? 6.413 -8.508 -20.956 1.00 82.25 180 ALA A O 1
ATOM 1504 N N . ASN A 1 181 ? 8.494 -7.724 -21.289 1.00 84.31 181 ASN A N 1
ATOM 1505 C CA . ASN A 1 181 ? 9.124 -9.033 -21.412 1.00 84.31 181 ASN A CA 1
ATOM 1506 C C . ASN A 1 181 ? 9.693 -9.501 -20.060 1.00 84.31 181 ASN A C 1
ATOM 1508 O O . ASN A 1 181 ? 10.898 -9.549 -19.852 1.00 84.31 181 ASN A O 1
ATOM 1512 N N . ILE A 1 182 ? 8.800 -9.778 -19.108 1.00 87.31 182 ILE A N 1
ATOM 1513 C CA . ILE A 1 182 ? 9.141 -10.309 -17.782 1.00 87.31 182 ILE A CA 1
ATOM 1514 C C . ILE A 1 182 ? 8.413 -11.637 -17.555 1.00 87.31 182 ILE A C 1
ATOM 1516 O O . ILE A 1 182 ? 7.211 -11.739 -17.847 1.00 87.31 182 ILE A O 1
ATOM 1520 N N . SER A 1 183 ? 9.148 -12.654 -17.098 1.00 91.94 183 SER A N 1
ATOM 1521 C CA . SER A 1 183 ? 8.614 -13.967 -16.718 1.00 91.94 183 SER A CA 1
ATOM 1522 C C . SER A 1 183 ? 8.218 -13.981 -15.237 1.00 91.94 183 SER A C 1
ATOM 1524 O O . SER A 1 183 ? 8.630 -13.115 -14.464 1.00 91.94 183 SER A O 1
ATOM 1526 N N . TRP A 1 184 ? 7.417 -14.965 -14.826 1.00 94.00 184 TRP A N 1
ATOM 1527 C CA . TRP A 1 184 ? 7.052 -15.135 -13.416 1.00 94.00 184 TRP A CA 1
ATOM 1528 C C . TRP A 1 184 ? 8.270 -15.447 -12.534 1.00 94.00 184 TRP A C 1
ATOM 1530 O O . TRP A 1 184 ? 8.426 -14.847 -11.476 1.00 94.00 184 TRP A O 1
ATOM 1540 N N . ASN A 1 185 ? 9.173 -16.315 -13.000 1.00 93.06 185 ASN A N 1
ATOM 1541 C CA . ASN A 1 185 ? 10.396 -16.662 -12.267 1.00 93.06 185 ASN A CA 1
ATOM 1542 C C . ASN A 1 185 ? 11.276 -15.429 -12.040 1.00 93.06 185 ASN A C 1
ATOM 1544 O O . ASN A 1 185 ? 11.750 -15.192 -10.935 1.00 93.06 185 ASN A O 1
ATOM 1548 N N . ASN A 1 186 ? 11.419 -14.606 -13.075 1.00 91.12 186 ASN A N 1
ATOM 1549 C CA . ASN A 1 186 ? 12.151 -13.348 -13.025 1.00 91.12 186 ASN A CA 1
ATOM 1550 C C . ASN A 1 186 ? 11.536 -12.368 -12.014 1.00 91.12 186 ASN A C 1
ATOM 1552 O O . ASN A 1 186 ? 12.255 -11.762 -11.221 1.00 91.12 186 ASN A O 1
ATOM 1556 N N . TRP A 1 187 ? 10.202 -12.261 -12.008 1.00 94.38 187 TRP A N 1
ATOM 1557 C CA . TRP A 1 187 ? 9.464 -11.447 -11.043 1.00 94.38 187 TRP A CA 1
ATOM 1558 C C . TRP A 1 187 ? 9.713 -11.901 -9.604 1.00 94.38 187 TRP A C 1
ATOM 1560 O O . TRP A 1 187 ? 9.960 -11.071 -8.737 1.00 94.38 187 TRP A O 1
ATOM 1570 N N . LEU A 1 188 ? 9.670 -13.211 -9.349 1.00 94.12 188 LEU A N 1
ATOM 1571 C CA . LEU A 1 188 ? 9.887 -13.765 -8.014 1.00 94.12 188 LEU A CA 1
ATOM 1572 C C . LEU A 1 188 ? 11.306 -13.545 -7.487 1.00 94.12 188 LEU A C 1
ATOM 1574 O O . LEU A 1 188 ? 11.454 -13.366 -6.285 1.00 94.12 188 LEU A O 1
ATOM 1578 N N . GLN A 1 189 ? 12.319 -13.532 -8.357 1.00 92.50 189 GLN A N 1
ATOM 1579 C CA . GLN A 1 189 ? 13.697 -13.255 -7.942 1.00 92.50 189 GLN A CA 1
ATOM 1580 C C . GLN A 1 189 ? 13.865 -11.789 -7.544 1.00 92.50 189 GLN A C 1
ATOM 1582 O O . GLN A 1 189 ? 14.121 -11.492 -6.384 1.00 92.50 189 GLN A O 1
ATOM 1587 N N . ASN A 1 190 ? 13.685 -10.875 -8.498 1.00 90.50 190 ASN A N 1
ATOM 1588 C CA . ASN A 1 190 ? 13.632 -9.437 -8.251 1.00 90.50 190 ASN A CA 1
ATOM 1589 C C . ASN A 1 190 ? 13.112 -8.749 -9.529 1.00 90.50 190 ASN A C 1
ATOM 1591 O O . ASN A 1 190 ? 13.723 -8.901 -10.594 1.00 90.50 190 ASN A O 1
ATOM 1595 N N . PRO A 1 191 ? 12.015 -7.975 -9.463 1.00 88.38 191 PRO A N 1
ATOM 1596 C CA . PRO A 1 191 ? 11.426 -7.337 -10.636 1.00 88.38 191 PRO A CA 1
ATOM 1597 C C . PRO A 1 191 ? 12.244 -6.146 -11.169 1.00 88.38 191 PRO A C 1
ATOM 1599 O O . PRO A 1 191 ? 12.009 -5.716 -12.296 1.00 88.38 191 PRO A O 1
ATOM 1602 N N . LEU A 1 192 ? 13.176 -5.583 -10.389 1.00 85.88 192 LEU A N 1
ATOM 1603 C CA . LEU A 1 192 ? 13.986 -4.413 -10.760 1.00 85.88 192 LEU A CA 1
ATOM 1604 C C . LEU A 1 192 ? 15.272 -4.758 -11.520 1.00 85.88 192 LEU A C 1
ATOM 1606 O O . LEU A 1 192 ? 15.849 -3.863 -12.150 1.00 85.88 192 LEU A O 1
ATOM 1610 N N . ILE A 1 193 ? 15.721 -6.015 -11.476 1.00 77.94 193 ILE A N 1
ATOM 1611 C CA . ILE A 1 193 ? 16.945 -6.439 -12.158 1.00 77.94 193 ILE A CA 1
ATOM 1612 C C . ILE A 1 193 ? 16.703 -6.408 -13.677 1.00 77.94 193 ILE A C 1
ATOM 1614 O O . ILE A 1 193 ? 15.762 -7.042 -14.160 1.00 77.94 193 ILE A O 1
ATOM 1618 N N . PRO A 1 194 ? 17.513 -5.667 -14.462 1.00 63.84 194 PRO A N 1
ATOM 1619 C CA . PRO A 1 194 ? 17.437 -5.734 -15.913 1.00 63.84 194 PRO A CA 1
ATOM 1620 C C . PRO A 1 194 ? 17.811 -7.146 -16.368 1.00 63.84 194 PRO A C 1
ATOM 1622 O O . PRO A 1 194 ? 18.923 -7.607 -16.123 1.00 63.84 194 PRO A O 1
ATOM 1625 N N . TYR A 1 195 ? 16.885 -7.830 -17.036 1.00 56.62 195 TYR A N 1
ATOM 1626 C CA . TYR A 1 195 ? 17.191 -9.107 -17.669 1.00 56.62 195 TYR A CA 1
ATOM 1627 C C . TYR A 1 195 ? 17.967 -8.815 -18.947 1.00 56.62 195 TYR A C 1
ATOM 1629 O O . TYR A 1 195 ? 17.428 -8.229 -19.888 1.00 56.62 195 TYR A O 1
ATOM 1637 N N . VAL A 1 196 ? 19.246 -9.176 -18.946 1.00 39.12 196 VAL A N 1
ATOM 1638 C CA . VAL A 1 196 ? 20.023 -9.304 -20.177 1.00 39.12 196 VAL A CA 1
ATOM 1639 C C . VAL A 1 196 ? 19.408 -10.488 -20.927 1.00 39.12 196 VAL A C 1
ATOM 1641 O O . VAL A 1 196 ? 19.337 -11.585 -20.371 1.00 39.12 196 VAL A O 1
ATOM 1644 N N . LEU A 1 197 ? 18.849 -10.226 -22.112 1.00 37.91 197 LEU A N 1
ATOM 1645 C CA . LEU A 1 197 ? 18.482 -11.271 -23.071 1.00 37.91 197 LEU A CA 1
ATOM 1646 C C . LEU A 1 197 ? 19.746 -11.803 -23.740 1.00 37.91 197 LEU A C 1
ATOM 1648 O O . LEU A 1 197 ? 20.614 -10.958 -24.057 1.00 37.91 197 LEU A O 1
#

Organism: Artemisia annua (NCBI:txid35608)

Foldseek 3Di:
DVQVVVVVVVLVVLVVVDPPDDDPPPDPPQPDFLLADPVLSVVLVCLQVQNDPQLVVCVVSVNDDPDQAQLVARPDGGGSCCLQPVPPLNVVLVVVVCVLQVHDDDDDPGPSVVLVVLVPDPDDPVVSSLVVLLSSLSSVLSVVLSVCSPRHDDRDDSVCSNVSSLVVSCVSNCVSPVPDPADSVNSRNHVPDDDDD

pLDDT: mean 85.5, std 18.88, range [30.73, 98.56]

Mean predicted aligned error: 7.85 Å

Solvent-accessible surface area (backbone atoms only — not comparable to full-atom values): 11724 Å² total; per-residue (Å²): 112,70,65,60,51,50,53,52,52,51,47,58,54,56,52,71,75,66,79,83,68,86,76,84,84,73,81,74,74,84,80,75,43,79,35,43,60,69,72,49,42,53,46,49,56,30,51,67,66,72,63,51,90,31,44,43,55,33,47,77,70,70,45,91,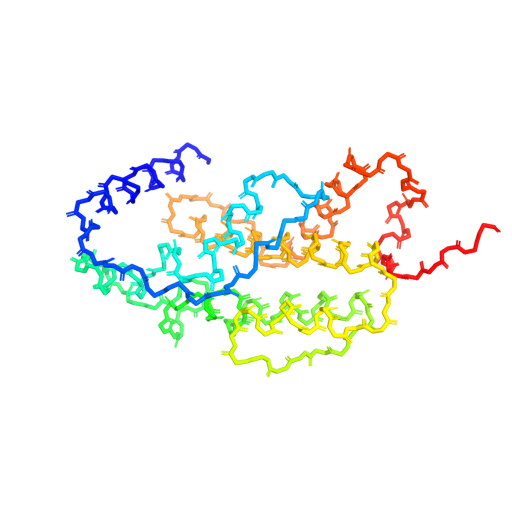66,100,58,45,48,23,88,81,70,68,78,46,67,14,40,66,51,31,59,59,43,73,30,67,66,30,38,58,48,48,55,52,50,26,60,46,57,76,44,85,81,80,88,60,93,45,66,56,45,57,54,50,53,52,69,68,47,99,63,59,68,70,57,43,45,47,48,52,28,42,52,45,35,45,45,50,48,49,52,49,47,48,48,26,72,73,76,59,82,80,53,75,58,82,81,49,52,55,58,48,34,57,54,51,32,49,56,36,34,52,75,55,33,86,83,62,92,73,53,70,71,50,47,72,62,31,71,77,63,82,79,84,127

Radius of gyration: 17.4 Å; Cα contacts (8 Å, |Δi|>4): 187; chains: 1; bounding box: 44×41×44 Å